Protein AF-A0A975BAM8-F1 (afdb_monomer_lite)

Sequence (291 aa):
MKKFTNLIRVLTIVSLIFIIFGCNGSDDDSNCTNTEYFDINGGFGGGGGDGGDGGDSGGSGGVGGEAGDGSDTSPLPYARCYLVTINGQTVDDCNGVTIETEADEEGIYKFENVRANKEFFIVCYDPEMENLKVSTFVSTVGQPPGFEMTDQDVMPDTTVVSNIIKETIKSGQEVDLKALKEERMSAIKNETDPDLVLLAKSAVELFFNMYKVEKINSTFSSLGNSAEEGALEDLFEDGSLDQPGLASIKERVETFVEEKETELGTTIEEAKEEVFEIPYNISGATGGGGV

Structure (mmCIF, N/CA/C/O backbone):
data_AF-A0A975BAM8-F1
#
_entry.id   AF-A0A975BAM8-F1
#
loop_
_atom_site.group_PDB
_atom_site.id
_atom_site.type_symbol
_atom_site.label_atom_id
_atom_site.label_alt_id
_atom_site.label_comp_id
_atom_site.label_asym_id
_atom_site.label_entity_id
_atom_site.label_seq_id
_atom_site.pdbx_PDB_ins_code
_atom_site.Cartn_x
_atom_site.Cartn_y
_atom_site.Cartn_z
_atom_site.occupancy
_atom_site.B_iso_or_equiv
_atom_site.auth_seq_id
_atom_site.auth_comp_id
_atom_site.auth_asym_id
_atom_site.auth_atom_id
_atom_site.pdbx_PDB_model_num
ATOM 1 N N . MET A 1 1 ? 3.576 -15.884 35.851 1.00 40.16 1 MET A N 1
ATOM 2 C CA . MET A 1 1 ? 4.918 -15.414 36.277 1.00 40.16 1 MET A CA 1
ATOM 3 C C . MET A 1 1 ? 5.975 -15.801 35.239 1.00 40.16 1 MET A C 1
ATOM 5 O O . MET A 1 1 ? 6.799 -16.666 35.500 1.00 40.16 1 MET A O 1
ATOM 9 N N . LYS A 1 2 ? 5.918 -15.188 34.051 1.00 44.28 2 LYS A N 1
ATOM 10 C CA . LYS A 1 2 ? 6.948 -15.244 32.998 1.00 44.28 2 LYS A CA 1
ATOM 11 C C . LYS A 1 2 ? 6.787 -14.004 32.104 1.00 44.28 2 LYS A C 1
ATOM 13 O O . LYS A 1 2 ? 6.344 -14.118 30.977 1.00 44.28 2 LYS A O 1
ATOM 18 N N . LYS A 1 3 ? 7.029 -12.817 32.652 1.00 45.34 3 LYS A N 1
ATOM 19 C CA . LYS A 1 3 ? 7.232 -11.551 31.923 1.00 45.34 3 LYS A CA 1
ATOM 20 C C . LYS A 1 3 ? 8.151 -10.714 32.828 1.00 45.34 3 LYS A C 1
ATOM 22 O O . LYS A 1 3 ? 7.956 -10.795 34.037 1.00 45.34 3 LYS A O 1
ATOM 27 N N . PHE A 1 4 ? 9.143 -10.019 32.260 1.00 44.56 4 PHE A N 1
ATOM 28 C CA . PHE A 1 4 ? 10.263 -9.258 32.877 1.00 44.56 4 PHE A CA 1
ATOM 29 C C . PHE A 1 4 ? 11.675 -9.846 32.697 1.00 44.56 4 PHE A C 1
ATOM 31 O O . PHE A 1 4 ? 12.393 -10.069 33.672 1.00 44.56 4 PHE A O 1
ATOM 38 N N . THR A 1 5 ? 12.139 -10.061 31.459 1.00 42.34 5 THR A N 1
ATOM 39 C CA . THR A 1 5 ? 13.596 -10.238 31.224 1.00 42.34 5 THR A CA 1
ATOM 40 C C . THR A 1 5 ? 14.150 -9.588 29.946 1.00 42.34 5 THR A C 1
ATOM 42 O O . THR A 1 5 ? 15.319 -9.789 29.657 1.00 42.34 5 THR A O 1
ATOM 45 N N . ASN A 1 6 ? 13.403 -8.736 29.230 1.00 38.50 6 ASN A N 1
ATOM 46 C CA . ASN A 1 6 ? 13.933 -8.075 28.018 1.00 38.50 6 ASN A CA 1
ATOM 47 C C . ASN A 1 6 ? 14.150 -6.553 28.120 1.00 38.50 6 ASN A C 1
ATOM 49 O O . ASN A 1 6 ? 14.599 -5.939 27.164 1.00 38.50 6 ASN A O 1
ATOM 53 N N . LEU A 1 7 ? 13.974 -5.935 29.294 1.00 36.97 7 LEU A N 1
ATOM 54 C CA . LEU A 1 7 ? 14.078 -4.472 29.445 1.00 36.97 7 LEU A CA 1
ATOM 55 C C . LEU A 1 7 ? 15.505 -3.927 29.723 1.00 36.97 7 LEU A C 1
ATOM 57 O O . LEU A 1 7 ? 15.649 -2.838 30.269 1.00 36.97 7 LEU A O 1
ATOM 61 N N . ILE A 1 8 ? 16.584 -4.663 29.410 1.00 39.53 8 ILE A N 1
ATOM 62 C CA . ILE A 1 8 ? 17.979 -4.216 29.675 1.00 39.53 8 ILE A CA 1
ATOM 63 C C . ILE A 1 8 ? 18.908 -4.470 28.473 1.00 39.53 8 ILE A C 1
ATOM 65 O O . ILE A 1 8 ? 20.032 -4.945 28.629 1.00 39.53 8 ILE A O 1
ATOM 69 N N . ARG A 1 9 ? 18.466 -4.176 27.244 1.00 37.28 9 ARG A N 1
ATOM 70 C CA . ARG A 1 9 ? 19.367 -4.187 26.069 1.00 37.28 9 ARG A CA 1
ATOM 71 C C . ARG A 1 9 ? 19.292 -2.978 25.135 1.00 37.28 9 ARG A C 1
ATOM 73 O O . ARG A 1 9 ? 20.062 -2.930 24.189 1.00 37.28 9 ARG A O 1
ATOM 80 N N . VAL A 1 10 ? 18.494 -1.959 25.449 1.00 38.72 10 VAL A N 1
ATOM 81 C CA . VAL A 1 10 ? 18.377 -0.753 24.598 1.00 38.72 10 VAL A CA 1
ATOM 82 C C . VAL A 1 10 ? 19.422 0.330 24.935 1.00 38.72 10 VAL A C 1
ATOM 84 O O . VAL A 1 10 ? 19.579 1.303 24.211 1.00 38.72 10 VAL A O 1
ATOM 87 N N . LEU A 1 11 ? 20.223 0.168 25.994 1.00 34.69 11 LEU A N 1
ATOM 88 C CA . LEU A 1 11 ? 21.085 1.247 26.496 1.00 34.69 11 LEU A CA 1
ATOM 89 C C . LEU A 1 11 ? 22.592 1.046 26.265 1.00 34.69 11 LEU A C 1
ATOM 91 O O . LEU A 1 11 ? 23.381 1.294 27.173 1.00 34.69 11 LEU A O 1
ATOM 95 N N . THR A 1 12 ? 23.042 0.583 25.093 1.00 37.03 12 THR A N 1
ATOM 96 C CA . THR A 1 12 ? 24.469 0.699 24.710 1.00 37.03 12 THR A CA 1
ATOM 97 C C . THR A 1 12 ? 24.687 0.530 23.198 1.00 37.03 12 THR A C 1
ATOM 99 O O . THR A 1 12 ? 25.083 -0.546 22.797 1.00 37.03 12 THR A O 1
ATOM 102 N N . ILE A 1 13 ? 24.447 1.552 22.365 1.00 37.72 13 ILE A N 1
ATOM 103 C CA . ILE A 1 13 ? 25.143 1.848 21.079 1.00 37.72 13 ILE A CA 1
ATOM 104 C C . ILE A 1 13 ? 24.701 3.271 20.676 1.00 37.72 13 ILE A C 1
ATOM 106 O O . ILE A 1 13 ? 23.849 3.478 19.830 1.00 37.72 13 ILE A O 1
ATOM 110 N N . VAL A 1 14 ? 25.243 4.296 21.336 1.00 40.03 14 VAL A N 1
ATOM 111 C CA . VAL A 1 14 ? 25.263 5.669 20.791 1.00 40.03 14 VAL A CA 1
ATOM 112 C C . VAL A 1 14 ? 26.629 6.251 21.117 1.00 40.03 14 VAL A C 1
ATOM 114 O O . VAL A 1 14 ? 26.797 7.032 22.049 1.00 40.03 14 VAL A O 1
ATOM 117 N N . SER A 1 15 ? 27.647 5.757 20.417 1.00 41.06 15 SER A N 1
ATOM 118 C CA . SER A 1 15 ? 28.952 6.405 20.251 1.00 41.06 15 SER A CA 1
ATOM 119 C C . SER A 1 15 ? 29.819 5.524 19.361 1.00 41.06 15 SER A C 1
ATOM 121 O O . SER A 1 15 ? 30.502 4.647 19.872 1.00 41.06 15 SER A O 1
ATOM 123 N N . LEU A 1 16 ? 29.794 5.757 18.046 1.00 35.19 16 LEU A N 1
ATOM 124 C CA . LEU A 1 16 ? 31.002 5.787 17.212 1.00 35.19 16 LEU A CA 1
ATOM 125 C C . LEU A 1 16 ? 30.665 6.287 15.789 1.00 35.19 16 LEU A C 1
ATOM 127 O O . LEU A 1 16 ? 30.077 5.575 14.990 1.00 35.19 16 LEU A O 1
ATOM 131 N N . ILE A 1 17 ? 31.039 7.541 15.523 1.00 40.38 17 ILE A N 1
ATOM 132 C CA . ILE A 1 17 ? 31.793 8.019 14.347 1.00 40.38 17 ILE A CA 1
ATOM 133 C C . ILE A 1 17 ? 31.476 7.360 12.989 1.00 40.38 17 ILE A C 1
ATOM 135 O O . ILE A 1 17 ? 31.950 6.262 12.735 1.00 40.38 17 ILE A O 1
ATOM 139 N N . PHE A 1 18 ? 30.925 8.146 12.052 1.00 35.31 18 PHE A N 1
ATOM 140 C CA . PHE A 1 18 ? 31.507 8.285 10.707 1.00 35.31 18 PHE A CA 1
ATOM 141 C C . PHE A 1 18 ? 31.347 9.719 10.177 1.00 35.31 18 PHE A C 1
ATOM 143 O O . PHE A 1 18 ? 30.249 10.235 9.996 1.00 35.31 18 PHE A O 1
ATOM 150 N N . ILE A 1 19 ? 32.495 10.359 9.952 1.00 43.84 19 ILE A N 1
ATOM 151 C CA . ILE A 1 19 ? 32.678 11.524 9.086 1.00 43.84 19 ILE A CA 1
ATOM 152 C C . ILE A 1 19 ? 33.162 10.963 7.733 1.00 43.84 19 ILE A C 1
ATOM 154 O O . ILE A 1 19 ? 33.987 10.050 7.726 1.00 43.84 19 ILE A O 1
ATOM 158 N N . ILE A 1 20 ? 32.748 11.614 6.638 1.00 41.69 20 ILE A N 1
ATOM 159 C CA . ILE A 1 20 ? 33.273 11.556 5.254 1.00 41.69 20 ILE A CA 1
ATOM 160 C C . ILE A 1 20 ? 32.724 10.412 4.377 1.00 41.69 20 ILE A C 1
ATOM 162 O O . ILE A 1 20 ? 33.207 9.292 4.444 1.00 41.69 20 ILE A O 1
ATOM 166 N N . PHE A 1 21 ? 31.786 10.723 3.473 1.00 38.56 21 PHE A N 1
ATOM 167 C CA . PHE A 1 21 ? 32.065 10.960 2.044 1.00 38.56 21 PHE A CA 1
ATOM 168 C C . PHE A 1 21 ? 30.816 11.538 1.364 1.00 38.56 21 PHE A C 1
ATOM 170 O O . PHE A 1 21 ? 29.797 10.872 1.224 1.00 38.56 21 PHE A O 1
ATOM 177 N N . GLY A 1 22 ? 30.908 12.794 0.922 1.00 39.06 22 GLY A N 1
ATOM 178 C CA . GLY A 1 22 ? 30.036 13.298 -0.130 1.00 39.06 22 GLY A CA 1
ATOM 179 C C . GLY A 1 22 ? 30.454 12.640 -1.438 1.00 39.06 22 GLY A C 1
ATOM 180 O O . GLY A 1 22 ? 31.382 13.110 -2.091 1.00 39.06 22 GLY A O 1
ATOM 181 N N . CYS A 1 23 ? 29.794 11.545 -1.795 1.00 34.69 23 CYS A N 1
ATOM 182 C CA . CYS A 1 23 ? 29.758 11.065 -3.166 1.00 34.69 23 CYS A CA 1
ATOM 183 C C . CYS A 1 23 ? 28.528 11.690 -3.825 1.00 34.69 23 CYS A C 1
ATOM 185 O O . CYS A 1 23 ? 27.439 11.133 -3.769 1.00 34.69 23 CYS A O 1
ATOM 187 N N . ASN A 1 24 ? 28.712 12.847 -4.466 1.00 39.22 24 ASN A N 1
ATOM 188 C CA . ASN A 1 24 ? 27.884 13.211 -5.615 1.00 39.22 24 ASN A CA 1
ATOM 189 C C . ASN A 1 24 ? 28.273 12.255 -6.752 1.00 39.22 24 ASN A C 1
ATOM 191 O O . ASN A 1 24 ? 29.055 12.609 -7.633 1.00 39.22 24 ASN A O 1
ATOM 195 N N . GLY A 1 25 ? 27.808 11.010 -6.667 1.00 37.72 25 GLY A N 1
ATOM 196 C CA . GLY A 1 25 ? 27.744 10.128 -7.817 1.00 37.72 25 GLY A CA 1
ATOM 197 C C . GLY A 1 25 ? 26.574 10.602 -8.659 1.00 37.72 25 GLY A C 1
ATOM 198 O O . GLY A 1 25 ? 25.437 10.245 -8.381 1.00 37.72 25 GLY A O 1
ATOM 199 N N . SER A 1 26 ? 26.839 11.467 -9.639 1.00 44.25 26 SER A N 1
ATOM 200 C CA . SER A 1 26 ? 25.993 11.490 -10.828 1.00 44.25 26 SER A CA 1
ATOM 201 C C . SER A 1 26 ? 26.180 10.126 -11.469 1.00 44.25 26 SER A C 1
ATOM 203 O O . SER A 1 26 ? 27.182 9.903 -12.146 1.00 44.25 26 SER A O 1
ATOM 205 N N . ASP A 1 27 ? 25.269 9.202 -11.180 1.00 48.97 27 ASP A N 1
ATOM 206 C CA . ASP A 1 27 ? 25.092 8.038 -12.027 1.00 48.97 27 ASP A CA 1
ATOM 207 C C . ASP A 1 27 ? 24.773 8.587 -13.419 1.00 48.97 27 ASP A C 1
ATOM 209 O O . ASP A 1 27 ? 23.770 9.268 -13.636 1.00 48.97 27 ASP A O 1
ATOM 213 N N . ASP A 1 28 ? 25.725 8.412 -14.329 1.00 44.69 28 ASP A N 1
ATOM 214 C CA . ASP A 1 28 ? 25.620 8.791 -15.727 1.00 44.69 28 ASP A CA 1
ATOM 215 C C . ASP A 1 28 ? 24.479 7.984 -16.380 1.00 44.69 28 ASP A C 1
ATOM 217 O O . ASP A 1 28 ? 24.702 6.981 -17.050 1.00 44.69 28 ASP A O 1
ATOM 221 N N . ASP A 1 29 ? 23.242 8.469 -16.246 1.00 52.09 29 ASP A N 1
ATOM 222 C CA . ASP A 1 29 ? 22.066 8.095 -17.052 1.00 52.09 29 ASP A CA 1
ATOM 223 C C . ASP A 1 29 ? 22.183 8.594 -18.515 1.00 52.09 29 ASP A C 1
ATOM 225 O O . ASP A 1 29 ? 21.221 8.607 -19.283 1.00 52.09 29 ASP A O 1
ATOM 229 N N . SER A 1 30 ? 23.378 9.006 -18.952 1.00 48.69 30 SER A N 1
ATOM 230 C CA . SER A 1 30 ? 23.616 9.647 -20.248 1.00 48.69 30 SER A CA 1
ATOM 231 C C . SER A 1 30 ? 23.578 8.696 -21.451 1.00 48.69 30 SER A C 1
ATOM 233 O O . SER A 1 30 ? 23.819 9.132 -22.577 1.00 48.69 30 SER A O 1
ATOM 235 N N . ASN A 1 31 ? 23.198 7.428 -21.265 1.00 44.47 31 ASN A N 1
ATOM 236 C CA . ASN A 1 31 ? 22.929 6.515 -22.372 1.00 44.47 31 ASN A CA 1
ATOM 237 C C . ASN A 1 31 ? 21.441 6.157 -22.483 1.00 44.47 31 ASN A C 1
ATOM 239 O O . ASN A 1 31 ? 21.050 4.995 -22.473 1.00 44.47 31 ASN A O 1
ATOM 243 N N . CYS A 1 32 ? 20.618 7.187 -22.666 1.00 51.62 32 CYS A N 1
ATOM 244 C CA . CYS A 1 32 ? 19.238 7.115 -23.153 1.00 51.62 32 CYS A CA 1
ATOM 245 C C . CYS A 1 32 ? 19.142 6.673 -24.626 1.00 51.62 32 CYS A C 1
ATOM 247 O O . CYS A 1 32 ? 18.392 7.237 -25.422 1.00 51.62 32 CYS A O 1
ATOM 249 N N . THR A 1 33 ? 19.924 5.674 -25.023 1.00 47.84 33 THR A N 1
ATOM 250 C CA . THR A 1 33 ? 19.661 4.956 -26.262 1.00 47.84 33 THR A CA 1
ATOM 251 C C . THR A 1 33 ? 18.893 3.700 -25.874 1.00 47.84 33 THR A C 1
ATOM 253 O O . THR A 1 33 ? 19.323 2.961 -24.993 1.00 47.84 33 THR A O 1
ATOM 256 N N . ASN A 1 34 ? 17.737 3.468 -26.497 1.00 45.31 34 ASN A N 1
ATOM 257 C CA . ASN A 1 34 ? 16.916 2.255 -26.366 1.00 45.31 34 ASN A CA 1
ATOM 258 C C . ASN A 1 34 ? 17.643 0.998 -26.910 1.00 45.31 34 ASN A C 1
ATOM 260 O O . ASN A 1 34 ? 17.057 0.182 -27.613 1.00 45.31 34 ASN A O 1
ATOM 264 N N . THR A 1 35 ? 18.940 0.850 -26.633 1.00 43.38 35 THR A N 1
ATOM 265 C CA . THR A 1 35 ? 19.850 -0.102 -27.275 1.00 43.38 35 THR A CA 1
ATOM 266 C C . THR A 1 35 ? 20.496 -1.049 -26.269 1.00 43.38 35 THR A C 1
ATOM 268 O O . THR A 1 35 ? 21.642 -1.447 -26.434 1.00 43.38 35 THR A O 1
ATOM 271 N N . GLU A 1 36 ? 19.748 -1.480 -25.258 1.00 42.91 36 GLU A N 1
ATOM 272 C CA . GLU A 1 36 ? 19.954 -2.820 -24.692 1.00 42.91 36 GLU A CA 1
ATOM 273 C C . GLU A 1 36 ? 18.928 -3.797 -25.287 1.00 42.91 36 GLU A C 1
ATOM 275 O O . GLU A 1 36 ? 18.327 -4.624 -24.608 1.00 42.91 36 GLU A O 1
ATOM 280 N N . TYR A 1 37 ? 18.729 -3.704 -26.607 1.00 40.31 37 TYR A N 1
ATOM 281 C CA . TYR A 1 37 ? 18.272 -4.835 -27.404 1.00 40.31 37 TYR A CA 1
ATOM 282 C C . TYR A 1 37 ? 19.450 -5.811 -27.456 1.00 40.31 37 TYR A C 1
ATOM 284 O O . TYR A 1 37 ? 20.404 -5.622 -28.212 1.00 40.31 37 TYR A O 1
ATOM 292 N N . PHE A 1 38 ? 19.436 -6.803 -26.567 1.00 39.16 38 PHE A N 1
ATOM 293 C CA . PHE A 1 38 ? 20.351 -7.935 -26.625 1.00 39.16 38 PHE A CA 1
ATOM 294 C C . PHE A 1 38 ? 20.120 -8.672 -27.950 1.00 39.16 38 PHE A C 1
ATOM 296 O O . PHE A 1 38 ? 19.276 -9.560 -28.042 1.00 39.16 38 PHE A O 1
ATOM 303 N N . ASP A 1 39 ? 20.887 -8.321 -28.980 1.00 33.84 39 ASP A N 1
ATOM 304 C CA . ASP A 1 39 ? 21.008 -9.135 -30.184 1.00 33.84 39 ASP A CA 1
ATOM 305 C C . ASP A 1 39 ? 21.825 -10.386 -29.819 1.00 33.84 39 ASP A C 1
ATOM 307 O O . ASP A 1 39 ? 23.044 -10.459 -29.991 1.00 33.84 39 ASP A O 1
ATOM 311 N N . ILE A 1 40 ? 21.157 -11.384 -29.232 1.00 42.06 40 ILE A N 1
ATOM 312 C CA . ILE A 1 40 ? 21.691 -12.744 -29.106 1.00 42.06 40 ILE A CA 1
ATOM 313 C C . ILE A 1 40 ? 21.494 -13.442 -30.456 1.00 42.06 40 ILE A C 1
ATOM 315 O O . ILE A 1 40 ? 20.819 -14.461 -30.556 1.00 42.06 40 ILE A O 1
ATOM 319 N N . ASN A 1 41 ? 22.101 -12.912 -31.515 1.00 38.16 41 ASN A N 1
ATOM 320 C CA . ASN A 1 41 ? 22.395 -13.699 -32.701 1.00 38.16 41 ASN A CA 1
ATOM 321 C C . ASN A 1 41 ? 23.904 -13.808 -32.848 1.00 38.16 41 ASN A C 1
ATOM 323 O O . ASN A 1 41 ? 24.612 -12.902 -33.285 1.00 38.16 41 ASN A O 1
ATOM 327 N N . GLY A 1 42 ? 24.393 -14.977 -32.432 1.00 37.34 42 GLY A N 1
ATOM 328 C CA . GLY A 1 42 ? 25.775 -15.383 -32.575 1.00 37.34 42 GLY A CA 1
ATOM 329 C C . GLY A 1 42 ? 26.258 -15.193 -34.008 1.00 37.34 42 GLY A C 1
ATOM 330 O O . GLY A 1 42 ? 25.700 -15.738 -34.961 1.00 37.34 42 GLY A O 1
ATOM 331 N N . GLY A 1 43 ? 27.351 -14.448 -34.137 1.00 38.28 43 GLY A N 1
ATOM 332 C CA . GLY A 1 43 ? 28.101 -14.340 -35.373 1.00 38.28 43 GLY A CA 1
ATOM 333 C C . GLY A 1 43 ? 28.677 -15.693 -35.783 1.00 38.28 43 GLY A C 1
ATOM 334 O O . GLY A 1 43 ? 29.773 -16.062 -35.369 1.00 38.28 43 GLY A O 1
ATOM 335 N N . PHE A 1 44 ? 27.970 -16.387 -36.672 1.00 40.44 44 PHE A N 1
ATOM 336 C CA . PHE A 1 44 ? 28.551 -17.344 -37.604 1.00 40.44 44 PHE A CA 1
ATOM 337 C C . PHE A 1 44 ? 28.082 -17.013 -39.024 1.00 40.44 44 PHE A C 1
ATOM 339 O O . PHE A 1 44 ? 26.957 -17.299 -39.400 1.00 40.44 44 PHE A O 1
ATOM 346 N N . GLY A 1 45 ? 28.999 -16.441 -39.808 1.00 43.41 45 GLY A N 1
ATOM 347 C CA . GLY A 1 45 ? 29.156 -16.724 -41.236 1.00 43.41 45 GLY A CA 1
ATOM 348 C C . GLY A 1 45 ? 28.045 -16.311 -42.208 1.00 43.41 45 GLY A C 1
ATOM 349 O O . GLY A 1 45 ? 27.112 -17.059 -42.435 1.00 43.41 45 GLY A O 1
ATOM 350 N N . GLY A 1 46 ? 28.305 -15.220 -42.935 1.00 44.03 46 GLY A N 1
ATOM 351 C CA . GLY A 1 46 ? 28.284 -15.185 -44.405 1.00 44.03 46 GLY A CA 1
ATOM 352 C C . GLY A 1 46 ? 26.961 -15.416 -45.147 1.00 44.03 46 GLY A C 1
ATOM 353 O O . GLY A 1 46 ? 26.436 -16.520 -45.190 1.00 44.03 46 GLY A O 1
ATOM 354 N N . GLY A 1 47 ? 26.555 -14.417 -45.932 1.00 42.81 47 GLY A N 1
ATOM 355 C CA . GLY A 1 47 ? 25.640 -14.616 -47.057 1.00 42.81 47 GLY A CA 1
ATOM 356 C C . GLY A 1 47 ? 24.750 -13.410 -47.294 1.00 42.81 47 GLY A C 1
ATOM 357 O O . GLY A 1 47 ? 23.874 -13.126 -46.491 1.00 42.81 47 GLY A O 1
ATOM 358 N N . GLY A 1 48 ? 24.988 -12.697 -48.396 1.00 49.81 48 GLY A N 1
ATOM 359 C CA . GLY A 1 48 ? 24.130 -11.602 -48.832 1.00 49.81 48 GLY A CA 1
ATOM 360 C C . GLY A 1 48 ? 22.726 -12.086 -49.194 1.00 49.81 48 GLY A C 1
ATOM 361 O O . GLY A 1 48 ? 22.558 -13.137 -49.815 1.00 49.81 48 GLY A O 1
ATOM 362 N N . GLY A 1 49 ? 21.742 -11.274 -48.830 1.00 44.97 49 GLY A N 1
ATOM 363 C CA . GLY A 1 49 ? 20.348 -11.425 -49.212 1.00 44.97 49 GLY A CA 1
ATOM 364 C C . GLY A 1 49 ? 19.611 -10.130 -48.902 1.00 44.97 49 GLY A C 1
ATOM 365 O O . GLY A 1 49 ? 19.306 -9.858 -47.748 1.00 44.97 49 GLY A O 1
ATOM 366 N N . ASP A 1 50 ? 19.367 -9.332 -49.938 1.00 58.62 50 ASP A N 1
ATOM 367 C CA . ASP A 1 50 ? 18.397 -8.243 -49.910 1.00 58.62 50 ASP A CA 1
ATOM 368 C C . ASP A 1 50 ? 16.994 -8.832 -49.697 1.00 58.62 50 ASP A C 1
ATOM 370 O O . ASP A 1 50 ? 16.579 -9.722 -50.446 1.00 58.62 50 ASP A O 1
ATOM 374 N N . GLY A 1 51 ? 16.243 -8.313 -48.723 1.00 50.38 51 GLY A N 1
ATOM 375 C CA . GLY A 1 51 ? 14.799 -8.532 -48.655 1.00 50.38 51 GLY A CA 1
ATOM 376 C C . GLY A 1 51 ? 14.221 -8.604 -47.248 1.00 50.38 51 GLY A C 1
ATOM 377 O O . GLY A 1 51 ? 14.336 -9.627 -46.582 1.00 50.38 51 GLY A O 1
ATOM 378 N N . GLY A 1 52 ? 13.488 -7.555 -46.872 1.00 46.25 52 GLY A N 1
ATOM 379 C CA . GLY A 1 52 ? 12.471 -7.612 -45.826 1.00 46.25 52 GLY A CA 1
ATOM 380 C C . GLY A 1 52 ? 12.551 -6.453 -44.846 1.00 46.25 52 GLY A C 1
ATOM 381 O O . GLY A 1 52 ? 13.303 -6.524 -43.882 1.00 46.25 52 GLY A O 1
ATOM 382 N N . ASP A 1 53 ? 11.721 -5.430 -45.066 1.00 48.94 53 ASP A N 1
ATOM 383 C CA . ASP A 1 53 ? 11.297 -4.477 -44.037 1.00 48.94 53 ASP A CA 1
ATOM 384 C C . ASP A 1 53 ? 10.520 -5.237 -42.947 1.00 48.94 53 ASP A C 1
ATOM 386 O O . ASP A 1 53 ? 9.289 -5.270 -42.919 1.00 48.94 53 ASP A O 1
ATOM 390 N N . GLY A 1 54 ? 11.251 -5.928 -42.076 1.00 44.75 54 GLY A N 1
ATOM 391 C CA . GLY A 1 54 ? 10.752 -6.420 -40.803 1.00 44.75 54 GLY A CA 1
ATOM 392 C C . GLY A 1 54 ? 10.835 -5.274 -39.813 1.00 44.75 54 GLY A C 1
ATOM 393 O O . GLY A 1 54 ? 11.866 -5.090 -39.174 1.00 44.75 54 GLY A O 1
ATOM 394 N N . GLY A 1 55 ? 9.777 -4.466 -39.740 1.00 43.47 55 GLY A N 1
ATOM 395 C CA . GLY A 1 55 ? 9.596 -3.495 -38.667 1.00 43.47 55 GLY A CA 1
ATOM 396 C C . GLY A 1 55 ? 9.433 -4.242 -37.352 1.00 43.47 55 GLY A C 1
ATOM 397 O O . GLY A 1 55 ? 8.308 -4.518 -36.939 1.00 43.47 55 GLY A O 1
ATOM 398 N N . ASP A 1 56 ? 10.562 -4.605 -36.745 1.00 46.69 56 ASP A N 1
ATOM 399 C CA . ASP A 1 56 ? 10.642 -5.154 -35.401 1.00 46.69 56 ASP A CA 1
ATOM 400 C C . ASP A 1 56 ? 10.173 -4.034 -34.472 1.00 46.69 56 ASP A C 1
ATOM 402 O O . ASP A 1 56 ? 10.903 -3.110 -34.109 1.00 46.69 56 ASP A O 1
ATOM 406 N N . SER A 1 57 ? 8.870 -4.037 -34.214 1.00 49.47 57 SER A N 1
ATOM 407 C CA . SER A 1 57 ? 8.231 -3.167 -33.243 1.00 49.47 57 SER A CA 1
ATOM 408 C C . SER A 1 57 ? 8.637 -3.744 -31.900 1.00 49.47 57 SER A C 1
ATOM 410 O O . SER A 1 57 ? 7.902 -4.532 -31.315 1.00 49.47 57 SER A O 1
ATOM 412 N N . GLY A 1 58 ? 9.872 -3.434 -31.489 1.00 53.00 58 GLY A N 1
ATOM 413 C CA . GLY A 1 58 ? 10.404 -3.793 -30.185 1.00 53.00 58 GLY A CA 1
ATOM 414 C C . GLY A 1 58 ? 9.351 -3.419 -29.158 1.00 53.00 58 GLY A C 1
ATOM 415 O O . GLY A 1 58 ? 9.043 -2.237 -29.005 1.00 53.00 58 GLY A O 1
ATOM 416 N N . GLY A 1 59 ? 8.717 -4.440 -28.578 1.00 57.12 59 GLY A N 1
ATOM 417 C CA . GLY A 1 59 ? 7.569 -4.258 -27.708 1.00 57.12 59 GLY A CA 1
ATOM 418 C C . GLY A 1 59 ? 7.961 -3.297 -26.602 1.00 57.12 59 GLY A C 1
ATOM 419 O O . GLY A 1 59 ? 8.924 -3.544 -25.878 1.00 57.12 59 GLY A O 1
ATOM 420 N N . SER A 1 60 ?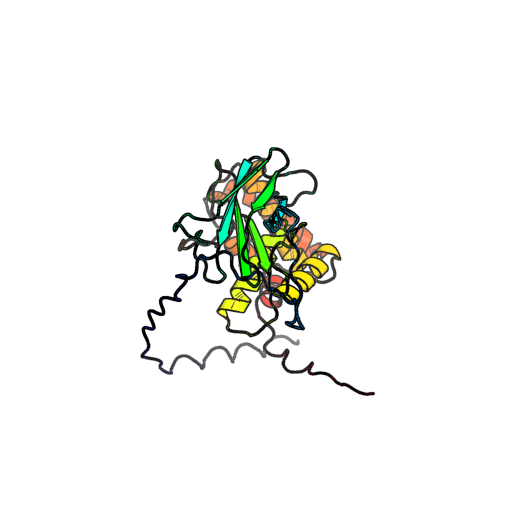 7.262 -2.173 -26.509 1.00 70.56 60 SER A N 1
ATOM 421 C CA . SER A 1 60 ? 7.364 -1.284 -25.365 1.00 70.56 60 SER A CA 1
ATOM 422 C C . SER A 1 60 ? 6.780 -2.036 -24.177 1.00 70.56 60 SER A C 1
ATOM 424 O O . SER A 1 60 ? 5.561 -2.119 -24.035 1.00 70.56 60 SER A O 1
ATOM 426 N N . GLY A 1 61 ? 7.646 -2.641 -23.367 1.00 85.06 61 GLY A N 1
ATOM 427 C CA . GLY A 1 61 ? 7.238 -3.311 -22.135 1.00 85.06 61 GLY A CA 1
ATOM 428 C C . GLY A 1 61 ? 6.523 -2.330 -21.215 1.00 85.06 61 GLY A C 1
ATOM 429 O O . GLY A 1 61 ? 6.614 -1.113 -21.393 1.00 85.06 61 GLY A O 1
ATOM 430 N N . GLY A 1 62 ? 5.805 -2.839 -20.228 1.00 93.19 62 GLY A N 1
ATOM 431 C CA . GLY A 1 62 ? 4.978 -1.991 -19.385 1.00 93.19 62 GLY A CA 1
ATOM 432 C C . GLY A 1 62 ? 4.670 -2.612 -18.042 1.00 93.19 62 GLY A C 1
ATOM 433 O O . GLY A 1 62 ? 4.912 -3.794 -17.816 1.00 93.19 62 GLY A O 1
ATOM 434 N N . VAL A 1 63 ? 4.136 -1.790 -17.151 1.00 96.31 63 VAL A N 1
ATOM 435 C CA . VAL A 1 63 ? 3.670 -2.216 -15.833 1.00 96.31 63 VAL A CA 1
ATOM 436 C C . VAL A 1 63 ? 2.278 -1.648 -15.619 1.00 96.31 63 VAL A C 1
ATOM 438 O O . VAL A 1 63 ? 2.082 -0.447 -15.794 1.00 96.31 63 VAL A O 1
ATOM 441 N N . GLY A 1 64 ? 1.321 -2.493 -15.255 1.00 97.44 64 GLY A N 1
ATOM 442 C CA . GLY A 1 64 ? -0.050 -2.076 -14.983 1.00 97.44 64 GLY A CA 1
ATOM 443 C C . GLY A 1 64 ? -0.736 -2.929 -13.923 1.00 97.44 64 GLY A C 1
ATOM 444 O O . GLY A 1 64 ? -0.273 -4.018 -13.571 1.00 97.44 64 GLY A O 1
ATOM 445 N N . GLY A 1 65 ? -1.850 -2.408 -13.430 1.00 97.06 65 GLY A N 1
ATOM 446 C CA . GLY A 1 65 ? -2.692 -3.009 -12.402 1.00 97.06 65 GLY A CA 1
ATOM 447 C C . GLY A 1 65 ? -3.916 -2.137 -12.139 1.00 97.06 65 GLY A C 1
ATOM 448 O O . GLY A 1 65 ? -4.189 -1.199 -12.894 1.00 97.06 65 GLY A O 1
ATOM 449 N N . GLU A 1 66 ? -4.628 -2.435 -11.061 1.00 97.50 66 GLU A N 1
ATOM 450 C CA . GLU A 1 66 ? -5.751 -1.634 -10.577 1.00 97.50 66 GLU A CA 1
ATOM 451 C C . GLU A 1 66 ? -5.311 -0.709 -9.433 1.00 97.50 66 GLU A C 1
ATOM 453 O O . GLU A 1 66 ? -4.574 -1.115 -8.536 1.00 97.50 66 GLU A O 1
ATOM 458 N N . ALA A 1 67 ? -5.756 0.545 -9.447 1.00 97.38 67 ALA A N 1
ATOM 459 C CA . ALA A 1 67 ? -5.694 1.441 -8.299 1.00 97.38 67 ALA A CA 1
ATOM 460 C C . ALA A 1 67 ? -7.045 1.404 -7.576 1.00 97.38 67 ALA A C 1
ATOM 462 O O . ALA A 1 67 ? -8.075 1.704 -8.180 1.00 97.38 67 ALA A O 1
ATOM 463 N N . GLY A 1 68 ? -7.051 1.064 -6.286 1.00 95.69 68 GLY A N 1
ATOM 464 C CA . GLY A 1 68 ? -8.285 0.804 -5.541 1.00 95.69 68 GLY A CA 1
ATOM 465 C C . GLY A 1 68 ? -8.229 1.247 -4.084 1.00 95.69 68 GLY A C 1
ATOM 466 O O . GLY A 1 68 ? -7.161 1.512 -3.532 1.00 95.69 68 GLY A O 1
ATOM 467 N N . ASP A 1 69 ? -9.399 1.312 -3.449 1.00 89.69 69 ASP A N 1
ATOM 468 C CA . ASP A 1 69 ? -9.524 1.625 -2.018 1.00 89.69 69 ASP A CA 1
ATOM 469 C C . ASP A 1 69 ? -9.392 0.400 -1.095 1.00 89.69 69 ASP A C 1
ATOM 471 O O . ASP A 1 69 ? -9.571 0.518 0.116 1.00 89.69 69 ASP A O 1
ATOM 475 N N . GLY A 1 70 ? -9.060 -0.765 -1.663 1.00 83.19 70 GLY A N 1
ATOM 476 C CA . GLY A 1 70 ? -8.894 -2.031 -0.947 1.00 83.19 70 GLY A CA 1
ATOM 477 C C . GLY A 1 70 ? -10.157 -2.885 -0.852 1.00 83.19 70 GLY A C 1
ATOM 478 O O . GLY A 1 70 ? -10.094 -3.983 -0.305 1.00 83.19 70 GLY A O 1
ATOM 479 N N . SER A 1 71 ? -11.294 -2.429 -1.386 1.00 84.19 71 SER A N 1
ATOM 480 C CA . SER A 1 71 ? -12.464 -3.290 -1.585 1.00 84.19 71 SER A CA 1
ATOM 481 C C . SER A 1 71 ? -12.549 -3.814 -3.023 1.00 84.19 71 SER A C 1
ATOM 483 O O . SER A 1 71 ? -12.282 -3.081 -3.972 1.00 84.19 71 SER A O 1
ATOM 485 N N . ASP A 1 72 ? -12.987 -5.069 -3.184 1.00 76.31 72 ASP A N 1
ATOM 486 C CA . ASP A 1 72 ? -13.033 -5.813 -4.463 1.00 76.31 72 ASP A CA 1
ATOM 487 C C . ASP A 1 72 ? -13.793 -5.119 -5.615 1.00 76.31 72 ASP A C 1
ATOM 489 O O . ASP A 1 72 ? -13.761 -5.584 -6.752 1.00 76.31 72 ASP A O 1
ATOM 493 N N . THR A 1 73 ? -14.570 -4.069 -5.335 1.00 77.19 73 THR A N 1
ATOM 494 C CA . THR A 1 73 ? -15.451 -3.417 -6.318 1.00 77.19 73 THR A CA 1
ATOM 495 C C . THR A 1 73 ? -15.382 -1.895 -6.275 1.00 77.19 73 THR A C 1
ATOM 497 O O . THR A 1 73 ? -16.355 -1.228 -6.639 1.00 77.19 73 THR A O 1
ATOM 500 N N . SER A 1 74 ? -14.300 -1.325 -5.753 1.00 88.62 74 SER A N 1
ATOM 501 C CA . SER A 1 74 ? -14.208 0.120 -5.558 1.00 88.62 74 SER A CA 1
ATOM 502 C C . SER A 1 74 ? -12.867 0.664 -6.046 1.00 88.62 74 SER A C 1
ATOM 504 O O . SER A 1 74 ? -11.959 0.951 -5.254 1.00 88.62 74 SER A O 1
ATOM 506 N N . PRO A 1 75 ? -12.760 0.842 -7.371 1.00 94.12 75 PRO A N 1
ATOM 507 C CA . PRO A 1 75 ? -11.584 1.449 -7.955 1.00 94.12 75 PRO A CA 1
ATOM 508 C C . PRO A 1 75 ? -11.436 2.913 -7.527 1.00 94.12 75 PRO A C 1
ATOM 510 O O . PRO A 1 75 ? -12.387 3.570 -7.071 1.00 94.12 75 PRO A O 1
ATOM 513 N N . LEU A 1 76 ? -10.225 3.427 -7.723 1.00 95.44 76 LEU A N 1
ATOM 514 C CA . LEU A 1 76 ? -9.878 4.843 -7.713 1.00 95.44 76 LEU A CA 1
ATOM 515 C C . LEU A 1 76 ? -9.913 5.356 -9.163 1.00 95.44 76 LEU A C 1
ATOM 517 O O . LEU A 1 76 ? -8.885 5.335 -9.847 1.00 95.44 76 LEU A O 1
ATOM 521 N N . PRO A 1 77 ? -11.084 5.785 -9.673 1.00 96.44 77 PRO A N 1
ATOM 522 C CA . PRO A 1 77 ? -11.197 6.241 -11.051 1.00 96.44 77 PRO A CA 1
ATOM 523 C C . PRO A 1 77 ? -10.343 7.488 -11.271 1.00 96.44 77 PRO A C 1
ATOM 525 O O . PRO A 1 77 ? -10.305 8.377 -10.418 1.00 96.44 77 PRO A O 1
ATOM 528 N N . TYR A 1 78 ? -9.689 7.575 -12.430 1.00 97.56 78 TYR A N 1
ATOM 529 C CA . TYR A 1 78 ? -8.859 8.729 -12.804 1.00 97.56 78 TYR A CA 1
ATOM 530 C C . TYR A 1 78 ? -7.713 9.027 -11.824 1.00 97.56 78 TYR A C 1
ATOM 532 O O . TYR A 1 78 ? -7.218 10.157 -11.754 1.00 97.56 78 TYR A O 1
ATOM 540 N N . ALA A 1 79 ? -7.277 8.020 -11.057 1.00 97.94 79 ALA A N 1
ATOM 541 C CA . ALA A 1 79 ? -6.147 8.154 -10.154 1.00 97.94 79 ALA A CA 1
ATOM 542 C C . ALA A 1 79 ? -4.878 8.544 -10.921 1.00 97.94 79 ALA A C 1
ATOM 544 O O . ALA A 1 79 ? -4.541 7.965 -11.955 1.00 97.94 79 ALA A O 1
ATOM 545 N N . ARG A 1 80 ? -4.140 9.514 -10.385 1.00 98.06 80 ARG A N 1
ATOM 546 C CA . ARG A 1 80 ? -2.821 9.899 -10.885 1.00 98.06 80 ARG A CA 1
ATOM 547 C C . ARG A 1 80 ? -1.791 8.970 -10.279 1.00 98.06 80 ARG A C 1
ATOM 549 O O . ARG A 1 80 ? -1.640 8.932 -9.060 1.00 98.06 80 ARG A O 1
ATOM 556 N N . CYS A 1 81 ? -1.090 8.238 -11.135 1.00 97.94 81 CYS A N 1
ATOM 557 C CA . CYS A 1 81 ? -0.087 7.266 -10.738 1.00 97.94 81 CYS A CA 1
ATOM 558 C C . CYS A 1 81 ? 1.293 7.702 -11.228 1.00 97.94 81 CYS A C 1
ATOM 560 O O . CYS A 1 81 ? 1.445 8.095 -12.381 1.00 97.94 81 CYS A O 1
ATOM 562 N N . TYR A 1 82 ? 2.315 7.591 -10.383 1.00 96.94 82 TYR A N 1
ATOM 563 C CA . TYR A 1 82 ? 3.695 7.915 -10.746 1.00 96.94 82 TYR A CA 1
ATOM 564 C C . TYR A 1 82 ? 4.695 6.942 -10.123 1.00 96.94 82 TYR A C 1
ATOM 566 O O . TYR A 1 82 ? 4.423 6.290 -9.110 1.00 96.94 82 TYR A O 1
ATOM 574 N N . LEU A 1 83 ? 5.865 6.838 -10.752 1.00 95.44 83 LEU A N 1
ATOM 575 C CA . LEU A 1 83 ? 6.944 5.966 -10.298 1.00 95.44 83 LEU A CA 1
ATOM 576 C C . LEU A 1 83 ? 7.868 6.689 -9.316 1.00 95.44 83 LEU A C 1
ATOM 578 O O . LEU A 1 83 ? 8.271 7.835 -9.531 1.00 95.44 83 LEU A O 1
ATOM 582 N N . VAL A 1 84 ? 8.263 5.984 -8.260 1.00 94.44 84 VAL A N 1
ATOM 583 C CA . VAL A 1 84 ? 9.183 6.471 -7.231 1.00 94.44 84 VAL A CA 1
ATOM 584 C C . VAL A 1 84 ? 10.287 5.443 -7.018 1.00 94.44 84 VAL A C 1
ATOM 586 O O . VAL A 1 84 ? 10.014 4.272 -6.790 1.00 94.44 84 VAL A O 1
ATOM 589 N N . THR A 1 85 ? 11.548 5.851 -7.066 1.00 92.88 85 THR A N 1
ATOM 590 C CA . THR A 1 85 ? 12.691 4.981 -6.768 1.00 92.88 85 THR A CA 1
ATOM 591 C C . THR A 1 85 ? 12.621 4.429 -5.343 1.00 92.88 85 THR A C 1
ATOM 593 O O . THR A 1 85 ? 11.921 4.958 -4.474 1.00 92.88 85 THR A O 1
ATOM 596 N N . ILE A 1 86 ? 13.430 3.407 -5.056 1.00 92.06 86 ILE A N 1
ATOM 597 C CA . ILE A 1 86 ? 13.580 2.871 -3.695 1.00 92.06 86 ILE A CA 1
ATOM 598 C C . ILE A 1 86 ? 13.985 3.931 -2.651 1.00 92.06 86 ILE A C 1
ATOM 600 O O . ILE A 1 86 ? 13.686 3.778 -1.471 1.00 92.06 86 ILE A O 1
ATOM 604 N N . ASN A 1 87 ? 14.590 5.039 -3.093 1.00 88.50 87 ASN A N 1
ATOM 605 C CA . ASN A 1 87 ? 15.025 6.154 -2.250 1.00 88.50 87 ASN A CA 1
ATOM 606 C C . ASN A 1 87 ? 13.967 7.263 -2.101 1.00 88.50 87 ASN A C 1
ATOM 608 O O . ASN A 1 87 ? 14.258 8.309 -1.526 1.00 88.50 87 ASN A O 1
ATOM 612 N N . GLY A 1 88 ? 12.757 7.085 -2.639 1.00 86.88 88 GLY A N 1
ATOM 613 C CA . GLY A 1 88 ? 11.686 8.078 -2.524 1.00 86.88 88 GLY A CA 1
ATOM 614 C C . GLY A 1 88 ? 11.734 9.214 -3.554 1.00 86.88 88 GLY A C 1
ATOM 615 O O . GLY A 1 88 ? 10.961 10.162 -3.441 1.00 86.88 88 GLY A O 1
ATOM 616 N N . GLN A 1 89 ? 12.614 9.143 -4.556 1.00 90.38 89 GLN A N 1
ATOM 617 C CA . GLN A 1 89 ? 12.695 10.143 -5.631 1.00 90.38 89 GLN A CA 1
ATOM 618 C C . GLN A 1 89 ? 11.785 9.760 -6.796 1.00 90.38 89 GLN A C 1
ATOM 620 O O . GLN A 1 89 ? 11.695 8.579 -7.114 1.00 90.38 89 GLN A O 1
ATOM 625 N N . THR A 1 90 ? 11.145 10.722 -7.458 1.00 90.00 90 THR A N 1
ATOM 626 C CA . THR A 1 90 ? 10.393 10.448 -8.692 1.00 90.00 90 THR A CA 1
ATOM 627 C C . THR A 1 90 ? 11.316 9.875 -9.765 1.00 90.00 90 THR A C 1
ATOM 629 O O . THR A 1 90 ? 12.486 10.251 -9.854 1.00 90.00 90 THR A O 1
ATOM 632 N N . VAL A 1 91 ? 10.808 8.928 -10.552 1.00 86.88 91 VAL A N 1
ATOM 633 C CA . VAL A 1 91 ? 11.533 8.412 -11.718 1.00 86.88 91 VAL A CA 1
ATOM 634 C C . VAL A 1 91 ? 11.203 9.301 -12.905 1.00 86.88 91 VAL A C 1
ATOM 636 O O . VAL A 1 91 ? 10.039 9.404 -13.289 1.00 86.88 91 VAL A O 1
ATOM 639 N N . ASP A 1 92 ? 12.227 9.905 -13.493 1.00 87.50 92 ASP A N 1
ATOM 640 C CA . ASP A 1 92 ? 12.082 10.721 -14.690 1.00 87.50 92 ASP A CA 1
ATOM 641 C C . ASP A 1 92 ? 12.443 9.922 -15.954 1.00 87.50 92 ASP A C 1
ATOM 643 O O . ASP A 1 92 ? 13.267 9.001 -15.939 1.00 87.50 92 ASP A O 1
ATOM 647 N N . ASP A 1 93 ? 11.801 10.270 -17.064 1.00 84.19 93 ASP A N 1
ATOM 648 C CA . ASP A 1 93 ? 12.129 9.790 -18.395 1.00 84.19 93 ASP A CA 1
ATOM 649 C C . ASP A 1 93 ? 13.458 10.396 -18.889 1.00 84.19 93 ASP A C 1
ATOM 651 O O . ASP A 1 93 ? 14.124 11.197 -18.229 1.00 84.19 93 ASP A O 1
ATOM 655 N N . CYS A 1 94 ? 13.854 10.039 -20.108 1.00 77.81 94 CYS A N 1
ATOM 656 C CA . CYS A 1 94 ? 15.079 10.552 -20.723 1.00 77.81 94 CYS A CA 1
ATOM 657 C C . CYS A 1 94 ? 15.092 12.068 -20.991 1.00 77.81 94 CYS A C 1
ATOM 659 O O . CYS A 1 94 ? 16.139 12.613 -21.342 1.00 77.81 94 CYS A O 1
ATOM 661 N N . ASN A 1 95 ? 13.958 12.748 -20.839 1.00 81.56 95 ASN A N 1
ATOM 662 C CA . ASN A 1 95 ? 13.824 14.193 -20.967 1.00 81.56 95 ASN A CA 1
ATOM 663 C C . ASN A 1 95 ? 13.766 14.893 -19.599 1.00 81.56 95 ASN A C 1
ATOM 665 O O . ASN A 1 95 ? 13.590 16.113 -19.560 1.00 81.56 95 ASN A O 1
ATOM 669 N N . GLY A 1 96 ? 13.915 14.155 -18.493 1.00 82.69 96 GLY A N 1
ATOM 670 C CA . GLY A 1 96 ? 13.747 14.693 -17.144 1.00 82.69 96 GLY A CA 1
ATOM 671 C C . GLY A 1 96 ? 12.282 14.957 -16.784 1.00 82.69 96 GLY A C 1
ATOM 672 O O . GLY A 1 96 ? 12.009 15.822 -15.956 1.00 82.69 96 GLY A O 1
ATOM 673 N N . VAL A 1 97 ? 11.337 14.282 -17.446 1.00 85.69 97 VAL A N 1
ATOM 674 C CA . VAL A 1 97 ? 9.900 14.365 -17.160 1.00 85.69 97 VAL A CA 1
ATOM 675 C C . VAL A 1 97 ? 9.503 13.173 -16.307 1.00 85.69 97 VAL A C 1
ATOM 677 O O . VAL A 1 97 ? 9.741 12.035 -16.696 1.00 85.69 97 VAL A O 1
ATOM 680 N N . THR A 1 98 ? 8.865 13.416 -15.166 1.00 89.44 98 THR A N 1
ATOM 681 C CA . THR A 1 98 ? 8.384 12.342 -14.293 1.00 89.44 98 THR A CA 1
ATOM 682 C C . THR A 1 98 ? 7.484 11.368 -15.047 1.00 89.44 98 THR A C 1
ATOM 684 O O . THR A 1 98 ? 6.565 11.766 -15.763 1.00 89.44 98 THR A O 1
ATOM 687 N N . ILE A 1 99 ? 7.766 10.077 -14.882 1.00 91.62 99 ILE A N 1
ATOM 688 C CA . ILE A 1 99 ? 6.972 8.999 -15.457 1.00 91.62 99 ILE A CA 1
ATOM 689 C C . ILE A 1 99 ? 5.675 8.895 -14.653 1.00 91.62 99 ILE A C 1
ATOM 691 O O . ILE A 1 99 ? 5.654 8.381 -13.530 1.00 91.62 99 ILE A O 1
ATOM 695 N N . GLU A 1 100 ? 4.598 9.387 -15.253 1.00 95.75 100 GLU A N 1
ATOM 696 C CA . GLU A 1 100 ? 3.245 9.373 -14.709 1.00 95.75 100 GLU A CA 1
ATOM 697 C C . GLU A 1 100 ? 2.247 8.778 -15.711 1.00 95.75 100 GLU A C 1
ATOM 699 O O . GLU A 1 100 ? 2.477 8.755 -16.920 1.00 95.75 100 GLU A O 1
ATOM 704 N N . THR A 1 101 ? 1.129 8.285 -15.193 1.00 97.31 101 THR A N 1
ATOM 705 C CA . THR A 1 101 ? -0.025 7.822 -15.962 1.00 97.31 101 THR A CA 1
ATOM 706 C C . THR A 1 101 ? -1.309 8.177 -15.210 1.00 97.31 101 THR A C 1
ATOM 708 O O . THR A 1 101 ? -1.276 8.562 -14.036 1.00 97.31 101 THR A O 1
ATOM 711 N N . GLU A 1 102 ? -2.446 8.081 -15.886 1.00 98.19 102 GLU A N 1
ATOM 712 C CA . GLU A 1 102 ? -3.769 8.271 -15.292 1.00 98.19 102 GLU A CA 1
ATOM 713 C C . GLU A 1 102 ? -4.547 6.964 -15.435 1.00 98.19 102 GLU A C 1
ATOM 715 O O . GLU A 1 102 ? -4.580 6.380 -16.520 1.00 98.19 102 GLU A O 1
ATOM 720 N N . ALA A 1 103 ? -5.128 6.495 -14.333 1.00 98.19 103 ALA A N 1
ATOM 721 C CA . ALA A 1 103 ? -6.031 5.357 -14.351 1.00 98.19 103 ALA A CA 1
ATOM 722 C C . ALA A 1 103 ? -7.320 5.702 -15.114 1.00 98.19 103 ALA A C 1
ATOM 724 O O . ALA A 1 103 ? -7.724 6.862 -15.178 1.00 98.19 103 ALA A O 1
ATOM 725 N N . ASP A 1 104 ? -7.996 4.716 -15.686 1.00 97.88 104 ASP A N 1
ATOM 726 C CA . ASP A 1 104 ? -9.291 4.939 -16.331 1.00 97.88 104 ASP A CA 1
ATOM 727 C C . ASP A 1 104 ? -10.458 5.000 -15.320 1.00 97.88 104 ASP A C 1
ATOM 729 O O . ASP A 1 104 ? -10.269 5.169 -14.112 1.00 97.88 104 ASP A O 1
ATOM 733 N N . GLU A 1 105 ? -11.697 4.919 -15.815 1.00 96.75 105 GLU A N 1
ATOM 734 C CA . GLU A 1 105 ? -12.904 4.923 -14.974 1.00 96.75 105 GLU A CA 1
ATOM 735 C C . GLU A 1 105 ? -13.068 3.651 -14.126 1.00 96.75 105 GLU A C 1
ATOM 737 O O . GLU A 1 105 ? -13.804 3.667 -13.139 1.00 96.75 105 GLU A O 1
ATOM 742 N N . GLU A 1 106 ? -12.372 2.573 -14.491 1.00 96.25 106 GLU A N 1
ATOM 743 C CA . GLU A 1 106 ? -12.319 1.305 -13.762 1.00 96.25 106 GLU A CA 1
ATOM 744 C C . GLU A 1 106 ? -11.095 1.241 -12.834 1.00 96.25 106 GLU A C 1
ATOM 746 O O . GLU A 1 106 ? -10.861 0.217 -12.205 1.00 96.25 106 GLU A O 1
ATOM 751 N N . GLY A 1 107 ? -10.316 2.325 -12.717 1.00 97.12 107 GLY A N 1
ATOM 752 C CA . GLY A 1 107 ? -9.105 2.364 -11.893 1.00 97.12 107 GLY A CA 1
ATOM 753 C C . GLY A 1 107 ? -7.920 1.618 -12.505 1.00 97.12 107 GLY A C 1
ATOM 754 O O . GLY A 1 107 ? -6.898 1.454 -11.838 1.00 97.12 107 GLY A O 1
ATOM 755 N N . ILE A 1 108 ? -8.004 1.194 -13.767 1.00 97.69 108 ILE A N 1
ATOM 756 C CA . ILE A 1 108 ? -6.919 0.477 -14.433 1.00 97.69 108 ILE A CA 1
ATOM 757 C C . ILE A 1 108 ? -5.887 1.475 -14.937 1.00 97.69 108 ILE A C 1
ATOM 759 O O . ILE A 1 108 ? -6.206 2.407 -15.675 1.00 97.69 108 ILE A O 1
ATOM 763 N N . TYR A 1 109 ? -4.627 1.262 -14.569 1.00 97.88 109 TYR A N 1
ATOM 764 C CA . TYR A 1 109 ? -3.514 2.102 -14.993 1.00 97.88 109 TYR A CA 1
ATOM 765 C C . TYR A 1 109 ? -2.457 1.283 -15.742 1.00 97.88 109 TYR A C 1
ATOM 767 O O . TYR A 1 109 ? -2.286 0.078 -15.528 1.00 97.88 109 TYR A O 1
ATOM 775 N N . LYS A 1 110 ? -1.701 1.951 -16.619 1.00 97.69 110 LYS A N 1
ATOM 776 C CA . LYS A 1 110 ? -0.566 1.348 -17.327 1.00 97.69 110 LYS A CA 1
ATOM 777 C C . LYS A 1 110 ? 0.548 2.364 -17.540 1.00 97.69 110 LYS A C 1
ATOM 779 O O . LYS A 1 110 ? 0.319 3.452 -18.066 1.00 97.69 110 LYS A O 1
ATOM 784 N N . PHE A 1 111 ? 1.761 1.978 -17.168 1.00 95.44 111 PHE A N 1
ATOM 785 C CA . PHE A 1 111 ? 2.995 2.634 -17.573 1.00 95.44 111 PHE A CA 1
ATOM 786 C C . PHE A 1 111 ? 3.565 1.925 -18.795 1.00 95.44 111 PHE A C 1
ATOM 788 O O . PHE A 1 111 ? 3.741 0.705 -18.789 1.00 95.44 111 PHE A O 1
ATOM 795 N N . GLU A 1 112 ? 3.889 2.690 -19.828 1.00 92.44 112 GLU A N 1
ATOM 796 C CA . GLU A 1 112 ? 4.597 2.197 -21.005 1.00 92.44 112 GLU A CA 1
ATOM 797 C C . GLU A 1 112 ? 6.099 2.461 -20.875 1.00 92.44 112 GLU A C 1
ATOM 799 O O . GLU A 1 112 ? 6.526 3.416 -20.228 1.00 92.44 112 GLU A O 1
ATOM 804 N N . ASN A 1 113 ? 6.911 1.639 -21.538 1.00 87.25 113 ASN A N 1
ATOM 805 C CA . ASN A 1 113 ? 8.365 1.799 -21.630 1.00 87.25 113 ASN A CA 1
ATOM 806 C C . ASN A 1 113 ? 9.086 1.795 -20.271 1.00 87.25 113 ASN A C 1
ATOM 808 O O . ASN A 1 113 ? 10.108 2.463 -20.092 1.00 87.25 113 ASN A O 1
ATOM 812 N N . VAL A 1 114 ? 8.582 1.018 -19.311 1.00 88.38 114 VAL A N 1
ATOM 813 C CA . VAL A 1 114 ? 9.247 0.854 -18.015 1.00 88.38 114 VAL A CA 1
ATOM 814 C C . VAL A 1 114 ? 10.569 0.109 -18.207 1.00 88.38 114 VAL A C 1
ATOM 816 O O . VAL A 1 114 ? 10.622 -0.950 -18.835 1.00 88.38 114 VAL A O 1
ATOM 819 N N . ARG A 1 115 ? 11.658 0.664 -17.661 1.00 86.00 115 ARG A N 1
ATOM 820 C CA . ARG A 1 115 ? 12.999 0.074 -17.773 1.00 86.00 115 ARG A CA 1
ATOM 821 C C . ARG A 1 115 ? 13.046 -1.307 -17.097 1.00 86.00 115 ARG A C 1
ATOM 823 O O . ARG A 1 115 ? 12.589 -1.477 -15.964 1.00 86.00 115 ARG A O 1
ATOM 830 N N . ALA A 1 116 ? 13.645 -2.282 -17.782 1.00 88.06 116 ALA A N 1
ATOM 831 C CA . ALA A 1 116 ? 13.945 -3.595 -17.213 1.00 88.06 116 ALA A CA 1
ATOM 832 C C . ALA A 1 116 ? 15.025 -3.493 -16.122 1.00 88.06 116 ALA A C 1
ATOM 834 O O . ALA A 1 116 ? 15.812 -2.545 -16.103 1.00 88.06 116 ALA A O 1
ATOM 835 N N . ASN A 1 117 ? 15.092 -4.494 -15.243 1.00 88.94 117 ASN A N 1
ATOM 836 C CA . ASN A 1 117 ? 16.086 -4.586 -14.170 1.00 88.94 117 ASN A CA 1
ATOM 837 C C . ASN A 1 117 ? 16.114 -3.388 -13.210 1.00 88.94 117 ASN A C 1
ATOM 839 O O . ASN A 1 117 ? 17.181 -2.900 -12.831 1.00 88.94 117 ASN A O 1
ATOM 843 N N . LYS A 1 118 ? 14.933 -2.910 -12.817 1.00 93.00 118 LYS A N 1
ATOM 844 C CA . LYS A 1 118 ? 14.748 -1.820 -11.858 1.00 93.00 118 LYS A CA 1
ATOM 845 C C . LYS A 1 118 ? 13.752 -2.202 -10.773 1.00 93.00 118 LYS A C 1
ATOM 847 O O . LYS A 1 118 ? 12.871 -3.031 -10.975 1.00 93.00 118 LYS A O 1
ATOM 852 N N . GLU A 1 119 ? 13.899 -1.544 -9.634 1.00 95.25 119 GLU A N 1
ATOM 853 C CA . GLU A 1 119 ? 12.996 -1.642 -8.493 1.00 95.25 119 GLU A CA 1
ATOM 854 C C . GLU A 1 119 ? 12.496 -0.245 -8.149 1.00 95.25 119 GLU A C 1
ATOM 856 O O . GLU A 1 119 ? 13.268 0.721 -8.129 1.00 95.25 119 GLU A O 1
ATOM 861 N N . PHE A 1 120 ? 11.196 -0.129 -7.930 1.00 96.12 120 PHE A N 1
ATOM 862 C CA . PHE A 1 120 ? 10.530 1.136 -7.657 1.00 96.12 120 PHE A CA 1
ATOM 863 C C . PHE A 1 120 ? 9.194 0.881 -6.957 1.00 96.12 120 PHE A C 1
ATOM 865 O O . PHE A 1 120 ? 8.702 -0.242 -6.875 1.00 96.12 120 PHE A O 1
ATOM 872 N N . PHE A 1 121 ? 8.601 1.948 -6.451 1.00 97.12 121 PHE A N 1
ATOM 873 C CA . PHE A 1 121 ? 7.231 1.990 -5.981 1.00 97.12 121 PHE A CA 1
ATOM 874 C C . PHE A 1 121 ? 6.367 2.671 -7.036 1.00 97.12 121 PHE A C 1
ATOM 876 O O . PHE A 1 121 ? 6.796 3.635 -7.671 1.00 97.12 121 PHE A O 1
ATOM 883 N N . ILE A 1 122 ? 5.143 2.191 -7.194 1.00 97.19 122 ILE A N 1
ATOM 884 C CA . ILE A 1 122 ? 4.087 2.924 -7.886 1.00 97.19 122 ILE A CA 1
ATOM 885 C C . ILE A 1 122 ? 3.258 3.590 -6.807 1.00 97.19 122 ILE A C 1
ATOM 887 O O . ILE A 1 122 ? 2.860 2.922 -5.856 1.00 97.19 122 ILE A O 1
ATOM 891 N N . VAL A 1 123 ? 3.028 4.891 -6.936 1.00 97.06 123 VAL A N 1
ATOM 892 C CA . VAL A 1 123 ? 2.191 5.661 -6.018 1.00 97.06 123 VAL A CA 1
ATOM 893 C C . VAL A 1 123 ? 1.012 6.204 -6.800 1.00 97.06 123 VAL A C 1
ATOM 895 O O . VAL A 1 123 ? 1.224 6.877 -7.805 1.00 97.06 123 VAL A O 1
ATOM 898 N N . CYS A 1 124 ? -0.203 5.930 -6.333 1.00 97.38 124 CYS A N 1
ATOM 899 C CA . CYS A 1 124 ? -1.436 6.424 -6.936 1.00 97.38 124 CYS A CA 1
ATOM 900 C C . CYS A 1 124 ? -2.242 7.245 -5.926 1.00 97.38 124 CYS A C 1
ATOM 902 O O . CYS A 1 124 ? -2.203 6.983 -4.721 1.00 97.38 124 CYS A O 1
ATOM 904 N N . TYR A 1 125 ? -2.969 8.244 -6.420 1.00 96.06 125 TYR A N 1
ATOM 905 C CA . TYR A 1 125 ? -3.885 9.057 -5.623 1.00 96.06 125 TYR A CA 1
ATOM 906 C C . TYR A 1 125 ? -5.015 9.625 -6.479 1.00 96.06 125 TYR A C 1
ATOM 908 O O . TYR A 1 125 ? -4.865 9.824 -7.684 1.00 96.06 125 TYR A O 1
ATOM 916 N N . ASP A 1 126 ? -6.139 9.926 -5.841 1.00 95.88 126 ASP A N 1
ATOM 917 C CA . ASP A 1 126 ? -7.235 10.669 -6.460 1.00 95.88 126 ASP A CA 1
ATOM 918 C C . ASP A 1 126 ? -6.863 12.164 -6.535 1.00 95.88 126 ASP A C 1
ATOM 920 O O . ASP A 1 126 ? -6.483 12.730 -5.506 1.00 95.88 126 ASP A O 1
ATOM 924 N N . PRO A 1 127 ? -6.962 12.835 -7.700 1.00 95.06 127 PRO A N 1
ATOM 925 C CA . PRO A 1 127 ? -6.639 14.258 -7.839 1.00 95.06 127 PRO A CA 1
ATOM 926 C C . PRO A 1 127 ? -7.372 15.195 -6.867 1.00 95.06 127 PRO A C 1
ATOM 928 O O . PRO A 1 127 ? -6.865 16.278 -6.575 1.00 95.06 127 PRO A O 1
ATOM 931 N N . GLU A 1 128 ? -8.550 14.810 -6.368 1.00 94.75 128 GLU A N 1
ATOM 932 C CA . GLU A 1 128 ? -9.300 15.577 -5.366 1.00 94.75 128 GLU A CA 1
ATOM 933 C C . GLU A 1 128 ? -8.811 15.321 -3.924 1.00 94.75 128 GLU A C 1
ATOM 935 O O . GLU A 1 128 ? -9.130 16.089 -3.014 1.00 94.75 128 GLU A O 1
ATOM 940 N N . MET A 1 129 ? -8.018 14.265 -3.708 1.00 93.88 129 MET A N 1
ATOM 941 C CA . MET A 1 129 ? -7.462 13.833 -2.419 1.00 93.88 129 MET A CA 1
ATOM 942 C C . MET A 1 129 ? -5.961 13.518 -2.536 1.00 93.88 129 MET A C 1
ATOM 944 O O . MET A 1 129 ? -5.510 12.401 -2.285 1.00 93.88 129 MET A O 1
ATOM 948 N N . GLU A 1 130 ? -5.167 14.525 -2.906 1.00 92.88 130 GLU A N 1
ATOM 949 C CA . GLU A 1 130 ? -3.727 14.393 -3.185 1.00 92.88 130 GLU A CA 1
ATOM 950 C C . GLU A 1 130 ? -2.859 13.849 -2.036 1.00 92.88 130 GLU A C 1
ATOM 952 O O . GLU A 1 130 ? -1.772 13.325 -2.288 1.00 92.88 130 GLU A O 1
ATOM 957 N N . ASN A 1 131 ? -3.321 13.938 -0.786 1.00 91.12 131 ASN A N 1
ATOM 958 C CA . ASN A 1 131 ? -2.613 13.402 0.380 1.00 91.12 131 ASN A CA 1
ATOM 959 C C . ASN A 1 131 ? -2.981 11.934 0.662 1.00 91.12 131 ASN A C 1
ATOM 961 O O . ASN A 1 131 ? -2.278 11.237 1.399 1.00 91.12 131 ASN A O 1
ATOM 965 N N . LEU A 1 132 ? -4.046 11.427 0.041 1.00 92.88 132 LEU A N 1
ATOM 966 C CA . LEU A 1 132 ? -4.525 10.065 0.229 1.00 92.88 132 LEU A CA 1
ATOM 967 C C . LEU A 1 132 ? -3.861 9.104 -0.769 1.00 92.88 132 LEU A C 1
ATOM 969 O O . LEU A 1 132 ? -4.470 8.616 -1.720 1.00 92.88 132 LEU A O 1
ATOM 973 N N . LYS A 1 133 ? -2.564 8.871 -0.554 1.00 95.00 133 LYS A N 1
ATOM 974 C CA . LYS A 1 133 ? -1.704 8.084 -1.446 1.00 95.00 133 LYS A CA 1
ATOM 975 C C . LYS A 1 133 ? -1.631 6.616 -1.041 1.00 95.00 133 LYS A C 1
ATOM 977 O O . LYS A 1 133 ? -1.229 6.306 0.083 1.00 95.00 133 LYS A O 1
ATOM 982 N N . VAL A 1 134 ? -1.903 5.735 -1.999 1.00 96.12 134 VAL A N 1
ATOM 983 C CA . VAL A 1 134 ? -1.636 4.289 -1.937 1.00 96.12 134 VAL A CA 1
ATOM 984 C C . VAL A 1 134 ? -0.416 3.937 -2.779 1.00 96.12 134 VAL A C 1
ATOM 986 O O . VAL A 1 134 ? -0.045 4.67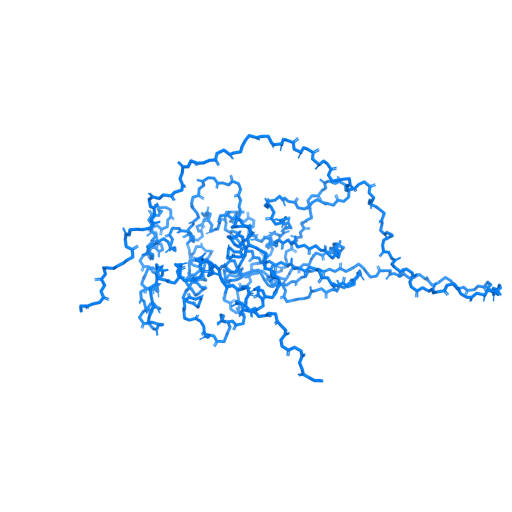1 -3.697 1.00 96.12 134 VAL A O 1
ATOM 989 N N . SER A 1 135 ? 0.233 2.817 -2.468 1.00 97.25 135 SER A N 1
ATOM 990 C CA . SER A 1 135 ? 1.377 2.341 -3.240 1.00 97.25 135 SER A CA 1
ATOM 991 C C . SER A 1 135 ? 1.516 0.830 -3.308 1.00 97.25 135 SER A C 1
ATOM 993 O O . SER A 1 135 ? 0.951 0.091 -2.504 1.00 97.25 135 SER A O 1
ATOM 995 N N . THR A 1 136 ? 2.335 0.390 -4.256 1.00 97.88 136 THR A N 1
ATOM 996 C CA . THR A 1 136 ? 2.801 -0.991 -4.373 1.00 97.88 136 THR A CA 1
ATOM 997 C C . THR A 1 136 ? 4.274 -1.001 -4.771 1.00 97.88 136 THR A C 1
ATOM 999 O O . THR A 1 136 ? 4.745 -0.109 -5.483 1.00 97.88 136 THR A O 1
ATOM 1002 N N . PHE A 1 137 ? 5.017 -2.008 -4.326 1.00 97.75 137 PHE A N 1
ATOM 1003 C CA . PHE A 1 137 ? 6.391 -2.243 -4.763 1.00 97.75 137 PHE A CA 1
ATOM 1004 C C . PHE A 1 137 ? 6.395 -3.015 -6.083 1.00 97.75 137 PHE A C 1
ATOM 1006 O O . PHE A 1 137 ? 5.633 -3.964 -6.241 1.00 97.75 137 PHE A O 1
ATOM 1013 N N . VAL A 1 138 ? 7.272 -2.668 -7.019 1.00 97.62 138 VAL A N 1
ATOM 1014 C CA . VAL A 1 138 ? 7.439 -3.382 -8.288 1.00 97.62 138 VAL A CA 1
ATOM 1015 C C . VAL A 1 138 ? 8.919 -3.624 -8.551 1.00 97.62 138 VAL A C 1
ATOM 1017 O O . VAL A 1 138 ? 9.750 -2.727 -8.411 1.00 97.62 138 VAL A O 1
ATOM 1020 N N . SER A 1 139 ? 9.237 -4.845 -8.982 1.00 96.75 139 SER A N 1
ATOM 1021 C CA . SER A 1 139 ? 10.577 -5.242 -9.410 1.00 96.75 139 SER A CA 1
ATOM 1022 C C . SER A 1 139 ? 10.524 -5.821 -10.822 1.00 96.75 139 SER A C 1
ATOM 1024 O O . SER A 1 139 ? 9.926 -6.873 -11.057 1.00 96.75 139 SER A O 1
ATOM 1026 N N . THR A 1 140 ? 11.174 -5.137 -11.765 1.00 94.94 140 THR A N 1
ATOM 1027 C CA . THR A 1 140 ? 11.421 -5.620 -13.133 1.00 94.94 140 THR A CA 1
ATOM 1028 C C . THR A 1 140 ? 12.746 -6.391 -13.229 1.00 94.94 140 THR A C 1
ATOM 1030 O O . THR A 1 140 ? 13.217 -6.698 -14.327 1.00 94.94 140 THR A O 1
ATOM 1033 N N . VAL A 1 141 ? 13.375 -6.712 -12.090 1.00 94.19 141 VAL A N 1
ATOM 1034 C CA . VAL A 1 141 ? 14.611 -7.503 -12.016 1.00 94.19 141 VAL A CA 1
ATOM 1035 C C . VAL A 1 141 ? 14.391 -8.900 -12.588 1.00 94.19 141 VAL A C 1
ATOM 1037 O O . VAL A 1 141 ? 13.448 -9.614 -12.236 1.00 94.19 141 VAL A O 1
ATOM 1040 N N . GLY A 1 142 ? 15.262 -9.276 -13.526 1.00 92.06 142 GLY A N 1
ATOM 1041 C CA . GLY A 1 142 ? 15.199 -10.557 -14.224 1.00 92.06 142 GLY A CA 1
ATOM 1042 C C . GLY A 1 142 ? 14.125 -10.639 -15.311 1.00 92.06 142 GLY A C 1
ATOM 1043 O O . GLY A 1 142 ? 13.975 -11.703 -15.909 1.00 92.06 142 GLY A O 1
ATOM 1044 N N . GLN A 1 143 ? 13.390 -9.554 -15.588 1.00 92.81 143 GLN A N 1
ATOM 1045 C CA . GLN A 1 143 ? 12.461 -9.501 -16.719 1.00 92.81 143 GLN A CA 1
ATOM 1046 C C . GLN A 1 143 ? 13.195 -9.091 -18.005 1.00 92.81 143 GLN A C 1
ATOM 1048 O O . GLN A 1 143 ? 14.054 -8.203 -17.963 1.00 92.81 143 GLN A O 1
ATOM 1053 N N . PRO A 1 144 ? 12.885 -9.713 -19.158 1.00 90.06 144 PRO A N 1
ATOM 1054 C CA . PRO A 1 144 ? 13.457 -9.287 -20.427 1.00 90.06 144 PRO A CA 1
ATOM 1055 C C . PRO A 1 144 ? 12.926 -7.896 -20.827 1.00 90.06 144 PRO A C 1
ATOM 1057 O O . PRO A 1 144 ? 11.801 -7.537 -20.466 1.00 90.06 144 PRO A O 1
ATOM 1060 N N . PRO A 1 145 ? 13.691 -7.110 -21.606 1.00 85.31 145 PRO A N 1
ATOM 1061 C CA . PRO A 1 145 ? 13.176 -5.893 -22.224 1.00 85.31 145 PRO A CA 1
ATOM 1062 C C . PRO A 1 145 ? 11.895 -6.177 -23.014 1.00 85.31 145 PRO A C 1
ATOM 1064 O O . PRO A 1 145 ? 11.792 -7.194 -23.701 1.00 85.31 145 PRO A O 1
ATOM 1067 N N . GLY A 1 146 ? 10.918 -5.281 -22.911 1.00 86.94 146 GLY A N 1
ATOM 1068 C CA . GLY A 1 146 ? 9.634 -5.438 -23.591 1.00 86.94 146 GLY A CA 1
ATOM 1069 C C . GLY A 1 146 ? 8.597 -6.292 -22.861 1.00 86.94 146 GLY A C 1
ATOM 1070 O O . GLY A 1 146 ? 7.483 -6.432 -23.356 1.00 86.94 146 GLY A O 1
ATOM 1071 N N . PHE A 1 147 ? 8.928 -6.842 -21.689 1.00 90.62 147 PHE A N 1
ATOM 1072 C CA . PHE A 1 147 ? 7.974 -7.594 -20.878 1.00 90.62 147 PHE A CA 1
ATOM 1073 C C . PHE A 1 147 ? 6.856 -6.695 -20.333 1.00 90.62 147 PHE A C 1
ATOM 1075 O O . PHE A 1 147 ? 7.110 -5.582 -19.869 1.00 90.62 147 PHE A O 1
ATOM 1082 N N . GLU A 1 148 ? 5.621 -7.195 -20.371 1.00 94.06 148 GLU A N 1
ATOM 1083 C CA . GLU A 1 148 ? 4.471 -6.559 -19.731 1.00 94.06 148 GLU A CA 1
ATOM 1084 C C . GLU A 1 148 ? 4.181 -7.243 -18.393 1.00 94.06 148 GLU A C 1
ATOM 1086 O O . GLU A 1 148 ? 3.894 -8.438 -18.343 1.00 94.06 148 GLU A O 1
ATOM 1091 N N . MET A 1 149 ? 4.254 -6.478 -17.306 1.00 95.50 149 MET A N 1
ATOM 1092 C CA . MET A 1 149 ? 3.813 -6.901 -15.982 1.00 95.50 149 MET A CA 1
ATOM 1093 C C . MET A 1 149 ? 2.375 -6.441 -15.760 1.00 95.50 149 MET A C 1
ATOM 1095 O O . MET A 1 149 ? 2.094 -5.242 -15.779 1.00 95.50 149 MET A O 1
ATOM 1099 N N . THR A 1 150 ? 1.484 -7.396 -15.525 1.00 95.25 150 THR A N 1
ATOM 1100 C CA . THR A 1 150 ? 0.112 -7.163 -15.061 1.00 95.25 150 THR A CA 1
ATOM 1101 C C . THR A 1 150 ? 0.019 -7.407 -13.556 1.00 95.25 150 THR A C 1
ATOM 1103 O O . THR A 1 150 ? 1.011 -7.784 -12.921 1.00 95.25 15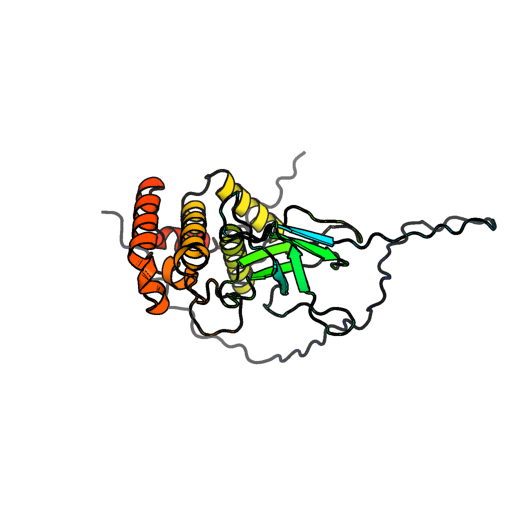0 THR A O 1
ATOM 1106 N N . ASP A 1 151 ? -1.165 -7.187 -12.982 1.00 95.06 151 ASP A N 1
ATOM 1107 C CA . ASP A 1 151 ? -1.483 -7.525 -11.589 1.00 95.06 151 ASP A CA 1
ATOM 1108 C C . ASP A 1 151 ? -0.571 -6.807 -10.574 1.00 95.06 151 ASP A C 1
ATOM 1110 O O . ASP A 1 151 ? -0.193 -7.351 -9.533 1.00 95.06 151 ASP A O 1
ATOM 1114 N N . GLN A 1 152 ? -0.145 -5.581 -10.904 1.00 97.00 152 GLN A N 1
ATOM 1115 C CA . GLN A 1 152 ? 0.585 -4.706 -9.986 1.00 97.00 152 GLN A CA 1
ATOM 1116 C C . GLN A 1 152 ? -0.379 -3.769 -9.262 1.00 97.00 152 GLN A C 1
ATOM 1118 O O . GLN A 1 152 ? -0.265 -2.553 -9.357 1.00 97.00 152 GLN A O 1
ATOM 1123 N N . ASP A 1 153 ? -1.346 -4.324 -8.546 1.00 97.50 153 ASP A N 1
ATOM 1124 C CA . ASP A 1 153 ? -2.391 -3.519 -7.918 1.00 97.50 153 ASP A CA 1
ATOM 1125 C C . ASP A 1 153 ? -1.826 -2.560 -6.861 1.00 97.50 153 ASP A C 1
ATOM 1127 O O . ASP A 1 153 ? -0.838 -2.858 -6.177 1.00 97.50 153 ASP A O 1
ATOM 1131 N N . VAL A 1 154 ? -2.442 -1.381 -6.776 1.00 97.56 154 VAL A N 1
ATOM 1132 C CA . VAL A 1 154 ? -2.091 -0.274 -5.887 1.00 97.56 154 VAL A CA 1
ATOM 1133 C C . VAL A 1 154 ? -3.266 -0.025 -4.947 1.00 97.56 154 VAL A C 1
ATOM 1135 O O . VAL A 1 154 ? -4.225 0.672 -5.278 1.00 97.56 154 VAL A O 1
ATOM 1138 N N . MET A 1 155 ? -3.177 -0.622 -3.763 1.00 97.00 155 MET A N 1
ATOM 1139 C CA . MET A 1 155 ? -4.241 -0.703 -2.765 1.00 97.00 155 MET A CA 1
ATOM 1140 C C . MET A 1 155 ? -3.687 -0.416 -1.350 1.00 97.00 155 MET A C 1
ATOM 1142 O O . MET A 1 155 ? -2.465 -0.337 -1.146 1.00 97.00 155 MET A O 1
ATOM 1146 N N . PRO A 1 156 ? -4.542 -0.217 -0.330 1.00 96.88 156 PRO A N 1
ATOM 1147 C CA . PRO A 1 156 ? -4.081 0.014 1.042 1.00 96.88 156 PRO A CA 1
ATOM 1148 C C . PRO A 1 156 ? -3.288 -1.156 1.642 1.00 96.88 156 PRO A C 1
ATOM 1150 O O . PRO A 1 156 ? -2.305 -0.933 2.344 1.00 96.88 156 PRO A O 1
ATOM 1153 N N . ASP A 1 157 ? -3.635 -2.401 1.329 1.00 96.12 157 ASP A N 1
ATOM 1154 C CA . ASP A 1 157 ? -2.896 -3.589 1.773 1.00 96.12 157 ASP A CA 1
ATOM 1155 C C . ASP A 1 157 ? -1.515 -3.702 1.095 1.00 96.12 157 ASP A C 1
ATOM 1157 O O . ASP A 1 157 ? -0.503 -3.918 1.768 1.00 96.12 157 ASP A O 1
ATOM 1161 N N . THR A 1 158 ? -1.415 -3.429 -0.211 1.00 96.94 158 THR A N 1
ATOM 1162 C CA . THR A 1 158 ? -0.115 -3.337 -0.901 1.00 96.94 158 THR A CA 1
ATOM 1163 C C . THR A 1 158 ? 0.720 -2.162 -0.392 1.00 96.94 158 THR A C 1
ATOM 1165 O O . THR A 1 158 ? 1.953 -2.192 -0.474 1.00 96.94 158 THR A O 1
ATOM 1168 N N . THR A 1 159 ? 0.074 -1.138 0.179 1.00 97.06 159 THR A N 1
ATOM 1169 C CA . THR A 1 159 ? 0.749 -0.012 0.838 1.00 97.06 159 THR A CA 1
ATOM 1170 C C . THR A 1 159 ? 1.410 -0.456 2.138 1.00 97.06 159 THR A C 1
ATOM 1172 O O . THR A 1 159 ? 2.557 -0.082 2.382 1.00 97.06 159 THR A O 1
ATOM 1175 N N . VAL A 1 160 ? 0.756 -1.314 2.929 1.00 96.44 160 VAL A N 1
ATOM 1176 C CA . VAL A 1 160 ? 1.373 -1.938 4.114 1.00 96.44 160 VAL A CA 1
ATOM 1177 C C . VAL A 1 160 ? 2.628 -2.715 3.713 1.00 96.44 160 VAL A C 1
ATOM 1179 O O . VAL A 1 160 ? 3.698 -2.482 4.274 1.00 96.44 160 VAL A O 1
ATOM 1182 N N . VAL A 1 161 ? 2.546 -3.559 2.678 1.00 96.69 161 VAL A N 1
ATOM 1183 C CA . VAL A 1 161 ? 3.710 -4.321 2.182 1.00 96.69 161 VAL A CA 1
ATOM 1184 C C . VAL A 1 161 ? 4.820 -3.404 1.669 1.00 96.69 161 VAL A C 1
ATOM 1186 O O . VAL A 1 161 ? 6.000 -3.642 1.925 1.00 96.69 161 VAL A O 1
ATOM 1189 N N . SER A 1 162 ? 4.457 -2.313 1.000 1.00 96.06 162 SER A N 1
ATOM 1190 C CA . SER A 1 162 ? 5.416 -1.316 0.524 1.00 96.06 162 SER A CA 1
ATOM 1191 C C . SER A 1 162 ? 6.131 -0.606 1.678 1.00 96.06 162 SER A C 1
ATOM 1193 O O . SER A 1 162 ? 7.339 -0.387 1.593 1.00 96.06 162 SER A O 1
ATOM 1195 N N . ASN A 1 163 ? 5.435 -0.304 2.778 1.00 93.88 163 ASN A N 1
ATOM 1196 C CA . ASN A 1 163 ? 6.043 0.263 3.985 1.00 93.88 163 ASN A CA 1
ATOM 1197 C C . ASN A 1 163 ? 7.017 -0.721 4.648 1.00 93.88 163 ASN A C 1
ATOM 1199 O O . ASN A 1 163 ? 8.125 -0.323 5.002 1.00 93.88 163 ASN A O 1
ATOM 1203 N N . ILE A 1 164 ? 6.668 -2.009 4.730 1.00 94.31 164 ILE A N 1
ATOM 1204 C CA . ILE A 1 164 ? 7.567 -3.061 5.241 1.00 94.31 164 ILE A CA 1
ATOM 1205 C C . ILE A 1 164 ? 8.845 -3.145 4.396 1.00 94.31 164 ILE A C 1
ATOM 1207 O O . ILE A 1 164 ? 9.958 -3.184 4.927 1.00 94.31 164 ILE A O 1
ATOM 1211 N N . ILE A 1 165 ? 8.709 -3.126 3.067 1.00 94.94 165 ILE A N 1
ATOM 1212 C CA . ILE A 1 165 ? 9.852 -3.132 2.143 1.00 94.94 165 ILE A CA 1
ATOM 1213 C C . ILE A 1 165 ? 10.725 -1.889 2.350 1.00 94.94 165 ILE A C 1
ATOM 1215 O O . ILE A 1 165 ? 11.951 -1.997 2.376 1.00 94.94 165 ILE A O 1
ATOM 1219 N N . LYS A 1 166 ? 10.126 -0.711 2.556 1.00 92.06 166 LYS A N 1
ATOM 1220 C CA . LYS A 1 166 ? 10.875 0.521 2.846 1.00 92.06 166 LYS A CA 1
ATOM 1221 C C . LYS A 1 166 ? 11.660 0.437 4.144 1.00 92.06 166 LYS A C 1
ATOM 1223 O O . LYS A 1 166 ? 12.835 0.797 4.144 1.00 92.06 166 LYS A O 1
ATOM 1228 N N . GLU A 1 167 ? 11.054 -0.046 5.223 1.00 91.56 167 GLU A N 1
ATOM 1229 C CA . GLU A 1 167 ? 11.768 -0.234 6.490 1.00 91.56 167 GLU A CA 1
ATOM 1230 C C . GLU A 1 167 ? 12.885 -1.279 6.352 1.00 91.56 167 GLU A C 1
ATOM 1232 O O . GLU A 1 167 ? 13.997 -1.069 6.841 1.00 91.56 167 GLU A O 1
ATOM 1237 N N . THR A 1 168 ? 12.659 -2.329 5.555 1.00 92.50 168 THR A N 1
ATOM 1238 C CA . THR A 1 168 ? 13.697 -3.308 5.200 1.00 92.50 168 THR A CA 1
ATOM 1239 C C . THR A 1 168 ? 14.883 -2.647 4.495 1.00 92.50 168 THR A C 1
ATOM 1241 O O . THR A 1 168 ? 16.023 -2.828 4.924 1.00 92.50 168 THR A O 1
ATOM 1244 N N . ILE A 1 169 ? 14.636 -1.811 3.482 1.00 91.69 169 ILE A N 1
ATOM 1245 C CA . ILE A 1 169 ? 15.685 -1.055 2.778 1.00 91.69 169 ILE A CA 1
ATOM 1246 C C . ILE A 1 169 ? 16.422 -0.111 3.740 1.00 91.69 169 ILE A C 1
ATOM 1248 O O . ILE A 1 169 ? 17.653 -0.091 3.760 1.00 91.69 169 ILE A O 1
ATOM 1252 N N . LYS A 1 170 ? 15.691 0.651 4.567 1.00 90.69 170 LYS A N 1
ATOM 1253 C CA . LYS A 1 170 ? 16.269 1.604 5.535 1.00 90.69 170 LYS A CA 1
ATOM 1254 C C . LYS A 1 170 ? 17.154 0.919 6.573 1.00 90.69 170 LYS A C 1
ATOM 1256 O O . LYS A 1 170 ? 18.167 1.488 6.975 1.00 90.69 170 LYS A O 1
ATOM 1261 N N . SER A 1 171 ? 16.802 -0.299 6.983 1.00 90.19 171 SER A N 1
ATOM 1262 C CA . SER A 1 171 ? 17.610 -1.096 7.910 1.00 90.19 171 SER A CA 1
ATOM 1263 C C . SER A 1 171 ? 18.963 -1.531 7.323 1.00 90.19 171 SER A C 1
ATOM 1265 O O . SER A 1 171 ? 19.861 -1.929 8.067 1.00 90.19 171 SER A O 1
ATOM 1267 N N . GLY A 1 172 ? 19.124 -1.453 5.995 1.00 90.44 172 GLY A N 1
ATOM 1268 C CA . GLY A 1 172 ? 20.302 -1.935 5.277 1.00 90.44 172 GLY A CA 1
ATOM 1269 C C . GLY A 1 172 ? 20.377 -3.459 5.169 1.00 90.44 172 GLY A C 1
ATOM 1270 O O . GLY A 1 172 ? 21.447 -3.990 4.865 1.00 90.44 172 GLY A O 1
ATOM 1271 N N . GLN A 1 173 ? 19.280 -4.174 5.436 1.00 86.62 173 GLN A N 1
ATOM 1272 C CA . GLN A 1 173 ? 19.232 -5.621 5.280 1.00 86.62 173 GLN A CA 1
ATOM 1273 C C . GLN A 1 173 ? 19.190 -6.012 3.800 1.00 86.62 173 GLN A C 1
ATOM 1275 O O . GLN A 1 173 ? 18.354 -5.539 3.034 1.00 86.62 173 GLN A O 1
ATOM 1280 N N . GLU A 1 174 ? 20.074 -6.927 3.409 1.00 89.69 174 GLU A N 1
ATOM 1281 C CA . GLU A 1 174 ? 20.080 -7.507 2.068 1.00 89.69 174 GLU A CA 1
ATOM 1282 C C . GLU A 1 174 ? 19.028 -8.625 1.994 1.00 89.69 174 GLU A C 1
ATOM 1284 O O . GLU A 1 174 ? 19.219 -9.719 2.530 1.00 89.69 174 GLU A O 1
ATOM 1289 N N . VAL A 1 175 ? 17.886 -8.326 1.373 1.00 91.50 175 VAL A N 1
ATOM 1290 C CA . VAL A 1 175 ? 16.768 -9.255 1.146 1.00 91.50 175 VAL A CA 1
ATOM 1291 C C . VAL A 1 175 ? 16.361 -9.176 -0.320 1.00 91.50 175 VAL A C 1
ATOM 1293 O O . VAL A 1 175 ? 16.407 -8.104 -0.919 1.00 91.50 175 VAL A O 1
ATOM 1296 N N . ASP A 1 176 ? 15.924 -10.295 -0.895 1.00 94.75 176 ASP A N 1
ATOM 1297 C CA . ASP A 1 176 ? 15.202 -10.280 -2.167 1.00 94.75 176 ASP A CA 1
ATOM 1298 C C . ASP A 1 176 ? 13.832 -9.610 -1.956 1.00 94.75 176 ASP A C 1
ATOM 1300 O O . ASP A 1 176 ? 12.895 -10.215 -1.430 1.00 94.75 176 ASP A O 1
ATOM 1304 N N . LEU A 1 177 ? 13.729 -8.330 -2.325 1.00 95.00 177 LEU A N 1
ATOM 1305 C CA . LEU A 1 177 ? 12.532 -7.514 -2.103 1.00 95.00 177 LEU A CA 1
ATOM 1306 C C . LEU A 1 177 ? 11.324 -8.017 -2.899 1.00 95.00 177 LEU A C 1
ATOM 1308 O O . LEU A 1 177 ? 10.182 -7.861 -2.461 1.00 95.00 177 LEU A O 1
ATOM 1312 N N . LYS A 1 178 ? 11.562 -8.655 -4.052 1.00 95.94 178 LYS A N 1
ATOM 1313 C CA . LYS A 1 178 ? 10.502 -9.277 -4.844 1.00 95.94 178 LYS A CA 1
ATOM 1314 C C . LYS A 1 178 ? 9.939 -10.491 -4.111 1.00 95.94 178 LYS A C 1
ATOM 1316 O O . LYS A 1 178 ? 8.723 -10.580 -3.952 1.00 95.94 178 LYS A O 1
ATOM 1321 N N . ALA A 1 179 ? 10.807 -11.379 -3.626 1.00 95.88 179 ALA A N 1
ATOM 1322 C CA . ALA A 1 179 ? 10.383 -12.530 -2.833 1.00 95.88 179 ALA A CA 1
ATOM 1323 C C . ALA A 1 179 ? 9.656 -12.094 -1.551 1.00 95.88 179 ALA A C 1
ATOM 1325 O O . ALA A 1 179 ? 8.623 -12.666 -1.213 1.00 95.88 179 ALA A O 1
ATOM 1326 N N . LEU A 1 180 ? 10.137 -11.034 -0.888 1.00 95.69 180 LEU A N 1
ATOM 1327 C CA . LEU A 1 180 ? 9.481 -10.457 0.286 1.00 95.69 180 LEU A CA 1
ATOM 1328 C C . LEU A 1 180 ? 8.071 -9.935 -0.043 1.00 95.69 180 LEU A C 1
ATOM 1330 O O . LEU A 1 180 ? 7.133 -10.238 0.692 1.00 95.69 180 LEU A O 1
ATOM 1334 N N . LYS A 1 181 ? 7.884 -9.200 -1.153 1.00 96.12 181 LYS A N 1
ATOM 1335 C CA . LYS A 1 181 ? 6.543 -8.780 -1.607 1.00 96.12 181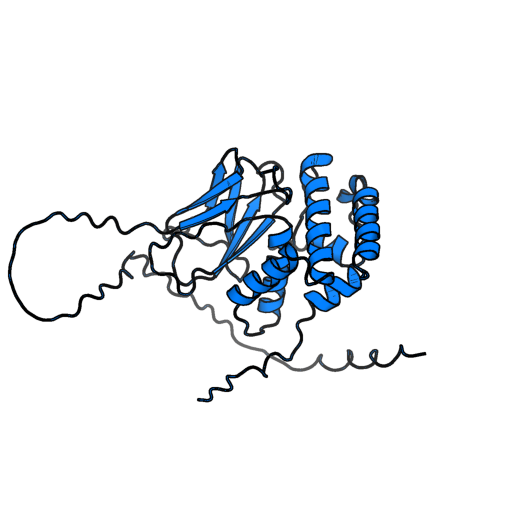 LYS A CA 1
ATOM 1336 C C . LYS A 1 181 ? 5.627 -9.990 -1.795 1.00 96.12 181 LYS A C 1
ATOM 1338 O O . LYS A 1 181 ? 4.511 -9.992 -1.281 1.00 96.12 181 LYS A O 1
ATOM 1343 N N . GLU A 1 182 ? 6.080 -10.994 -2.544 1.00 96.50 182 GLU A N 1
ATOM 1344 C CA . GLU A 1 182 ? 5.284 -12.185 -2.871 1.00 96.50 182 GLU A CA 1
ATOM 1345 C C . GLU A 1 182 ? 4.897 -12.979 -1.614 1.00 96.50 182 GLU A C 1
ATOM 1347 O O . GLU A 1 182 ? 3.736 -13.361 -1.460 1.00 96.50 182 GLU A O 1
ATOM 1352 N N . GLU A 1 183 ? 5.840 -13.169 -0.688 1.00 96.69 183 GLU A N 1
ATOM 1353 C CA . GLU A 1 183 ? 5.612 -13.817 0.604 1.00 96.69 183 GLU A CA 1
ATOM 1354 C C . GLU A 1 183 ? 4.540 -13.080 1.415 1.00 96.69 183 GLU A C 1
ATOM 1356 O O . GLU A 1 183 ? 3.551 -13.688 1.832 1.00 96.69 183 GLU A O 1
ATOM 1361 N N . ARG A 1 184 ? 4.701 -11.764 1.601 1.00 96.75 184 ARG A N 1
ATOM 1362 C CA . ARG A 1 184 ? 3.803 -10.950 2.431 1.00 96.75 184 ARG A CA 1
ATOM 1363 C C . ARG A 1 184 ? 2.409 -10.832 1.818 1.00 96.75 184 ARG A C 1
ATOM 1365 O O . ARG A 1 184 ? 1.422 -11.049 2.516 1.00 96.75 184 ARG A O 1
ATOM 1372 N N . MET A 1 185 ? 2.303 -10.609 0.507 1.00 97.50 185 MET A N 1
ATOM 1373 C CA . MET A 1 185 ? 1.002 -10.602 -0.178 1.00 97.50 185 MET A CA 1
ATOM 1374 C C . MET A 1 185 ? 0.312 -11.970 -0.117 1.00 97.50 185 MET A C 1
ATOM 1376 O O . MET A 1 185 ? -0.900 -12.047 0.082 1.00 97.50 185 MET A O 1
ATOM 1380 N N . SER A 1 186 ? 1.068 -13.067 -0.241 1.00 97.25 186 SER A N 1
ATOM 1381 C CA . SER A 1 186 ? 0.523 -14.417 -0.075 1.00 97.25 186 SER A CA 1
ATOM 1382 C C . SER A 1 186 ? 0.022 -14.655 1.351 1.00 97.25 186 SER A C 1
ATOM 1384 O O . SER A 1 186 ? -1.023 -15.284 1.529 1.00 97.25 186 SER A O 1
ATOM 1386 N N . ALA A 1 187 ? 0.733 -14.151 2.360 1.00 97.31 187 ALA A N 1
ATOM 1387 C CA . ALA A 1 187 ? 0.342 -14.294 3.756 1.00 97.31 187 ALA A CA 1
ATOM 1388 C C . ALA A 1 187 ? -0.936 -13.512 4.100 1.00 97.31 187 ALA A C 1
ATOM 1390 O O . ALA A 1 187 ? -1.802 -14.061 4.781 1.00 97.31 187 ALA A O 1
ATOM 1391 N N . ILE A 1 188 ? -1.099 -12.298 3.556 1.00 96.94 188 ILE A N 1
ATOM 1392 C CA . ILE A 1 188 ? -2.344 -11.513 3.655 1.00 96.94 188 ILE A CA 1
ATOM 1393 C C . ILE A 1 188 ? -3.496 -12.276 2.995 1.00 96.94 188 ILE A C 1
ATOM 1395 O O . ILE A 1 188 ? -4.505 -12.564 3.633 1.00 96.94 188 ILE A O 1
ATOM 1399 N N . LYS A 1 189 ? -3.326 -12.661 1.725 1.00 96.38 189 LYS A N 1
ATOM 1400 C CA . LYS A 1 189 ? -4.386 -13.282 0.917 1.00 96.38 189 LYS A CA 1
ATOM 1401 C C . LYS A 1 189 ? -4.879 -14.615 1.479 1.00 96.38 189 LYS A C 1
ATOM 1403 O O . LYS A 1 189 ? -6.060 -14.931 1.365 1.00 96.38 189 LYS A O 1
ATOM 1408 N N . ASN A 1 190 ? -3.972 -15.420 2.027 1.00 97.69 190 ASN A N 1
ATOM 1409 C CA . ASN A 1 190 ? -4.295 -16.737 2.577 1.00 97.69 190 ASN A CA 1
ATOM 1410 C C . ASN A 1 190 ? -4.534 -16.711 4.093 1.00 97.69 190 ASN A C 1
ATOM 1412 O O . ASN A 1 190 ? -4.706 -17.774 4.689 1.00 97.69 190 ASN A O 1
ATOM 1416 N N . GLU A 1 191 ? -4.512 -15.524 4.701 1.00 97.38 191 GLU A N 1
ATOM 1417 C CA . GLU A 1 191 ? -4.659 -15.298 6.139 1.00 97.38 191 GLU A CA 1
ATOM 1418 C C . GLU A 1 191 ? -3.735 -16.178 7.006 1.00 97.38 191 GLU A C 1
ATOM 1420 O O . GLU A 1 191 ? -4.138 -16.712 8.038 1.00 97.38 191 GLU A O 1
ATOM 1425 N N . THR A 1 192 ? -2.485 -16.386 6.571 1.00 97.88 192 THR A N 1
ATOM 1426 C CA . THR A 1 192 ? -1.541 -17.289 7.264 1.00 97.88 192 THR A CA 1
ATOM 1427 C C . THR A 1 192 ? -0.700 -16.605 8.336 1.00 97.88 192 THR A C 1
ATOM 1429 O O . THR A 1 192 ? -0.067 -17.295 9.132 1.00 97.88 192 THR A O 1
ATOM 1432 N N . ASP A 1 193 ? -0.670 -15.274 8.334 1.00 97.56 193 ASP A N 1
ATOM 1433 C CA . ASP A 1 193 ? 0.065 -14.433 9.279 1.00 97.56 193 ASP A CA 1
ATOM 1434 C C . ASP A 1 193 ? -0.940 -13.459 9.926 1.00 97.56 193 ASP A C 1
ATOM 1436 O O . ASP A 1 193 ? -1.356 -12.504 9.266 1.00 97.56 193 ASP A O 1
ATOM 14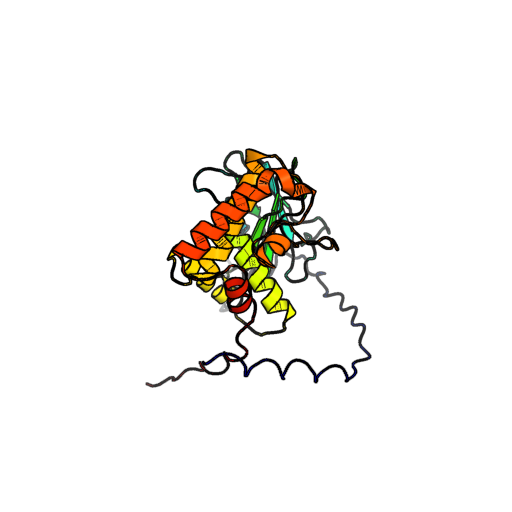40 N N . PRO A 1 194 ? -1.415 -13.725 11.159 1.00 97.88 194 PRO A N 1
ATOM 1441 C CA . PRO A 1 194 ? -2.460 -12.918 11.788 1.00 97.88 194 PRO A CA 1
ATOM 1442 C C . PRO A 1 194 ? -2.025 -11.467 12.020 1.00 97.88 194 PRO A C 1
ATOM 1444 O O . PRO A 1 194 ? -2.863 -10.574 11.916 1.00 97.88 194 PRO A O 1
ATOM 1447 N N . ASP A 1 195 ? -0.737 -11.229 12.266 1.00 97.81 195 ASP A N 1
ATOM 1448 C CA . ASP A 1 195 ? -0.186 -9.898 12.509 1.00 97.81 195 ASP A CA 1
ATOM 1449 C C . ASP A 1 195 ? -0.244 -9.063 11.228 1.00 97.81 195 ASP A C 1
ATOM 1451 O O . ASP A 1 195 ? -0.830 -7.978 11.183 1.00 97.81 195 ASP A O 1
ATOM 1455 N N . LEU A 1 196 ? 0.265 -9.618 10.128 1.00 96.94 196 LEU A N 1
ATOM 1456 C CA . LEU A 1 196 ? 0.224 -8.946 8.834 1.00 96.94 196 LEU A CA 1
ATOM 1457 C C . LEU A 1 196 ? -1.213 -8.754 8.318 1.00 96.94 196 LEU A C 1
ATOM 1459 O O . LEU A 1 196 ? -1.526 -7.724 7.717 1.00 96.94 196 LEU A O 1
ATOM 1463 N N . VAL A 1 197 ? -2.095 -9.727 8.561 1.00 98.19 197 VAL A N 1
ATOM 1464 C CA . VAL A 1 197 ? -3.518 -9.644 8.200 1.00 98.19 197 VAL A CA 1
ATOM 1465 C C . VAL A 1 197 ? -4.224 -8.544 8.986 1.00 98.19 197 VAL A C 1
ATOM 1467 O O . VAL A 1 197 ? -5.027 -7.820 8.395 1.00 98.19 197 VAL A O 1
ATOM 1470 N N . LEU A 1 198 ? -3.932 -8.397 10.284 1.00 98.06 198 LEU A N 1
ATOM 1471 C CA . LEU A 1 198 ? -4.479 -7.318 11.105 1.00 98.06 198 LEU A CA 1
ATOM 1472 C C . LEU A 1 198 ? -4.083 -5.958 10.523 1.00 98.06 198 LEU A C 1
ATOM 1474 O O . LEU A 1 198 ? -4.958 -5.148 10.227 1.00 98.06 198 LEU A O 1
ATOM 1478 N N . LEU A 1 199 ? -2.789 -5.738 10.274 1.00 97.44 199 LEU A N 1
ATOM 1479 C CA . LEU A 1 199 ? -2.288 -4.478 9.715 1.00 97.44 199 LEU A CA 1
ATOM 1480 C C . LEU A 1 199 ? -2.916 -4.163 8.349 1.00 97.44 199 LEU A C 1
ATOM 1482 O O . LEU A 1 199 ? -3.367 -3.040 8.120 1.00 97.44 199 LEU A O 1
ATOM 1486 N N . ALA A 1 200 ? -2.993 -5.150 7.450 1.00 97.38 200 ALA A N 1
ATOM 1487 C CA . ALA A 1 200 ? -3.582 -4.978 6.123 1.00 97.38 200 ALA A CA 1
ATOM 1488 C C . ALA A 1 200 ? -5.080 -4.634 6.184 1.00 97.38 200 ALA A C 1
ATOM 1490 O O . ALA A 1 200 ? -5.515 -3.674 5.549 1.00 97.38 200 ALA A O 1
ATOM 1491 N N . LYS A 1 201 ? -5.872 -5.369 6.978 1.00 97.31 201 LYS A N 1
ATOM 1492 C CA . LYS A 1 201 ? -7.316 -5.115 7.122 1.00 97.31 201 LYS A CA 1
ATOM 1493 C C . LYS A 1 201 ? -7.590 -3.745 7.746 1.00 97.31 201 LYS A C 1
ATOM 1495 O O . LYS A 1 201 ? -8.468 -3.030 7.267 1.00 97.31 201 LYS A O 1
ATOM 1500 N N . SER A 1 202 ? -6.819 -3.354 8.759 1.00 97.50 202 SER A N 1
ATOM 1501 C CA . SER A 1 202 ? -6.933 -2.039 9.400 1.00 97.50 202 SER A CA 1
ATOM 1502 C C . SER A 1 202 ? -6.566 -0.896 8.450 1.00 97.50 202 SER A C 1
ATOM 1504 O O . SER A 1 202 ? -7.246 0.129 8.431 1.00 97.50 202 SER A O 1
ATOM 1506 N N . ALA A 1 203 ? -5.549 -1.084 7.599 1.00 96.81 203 ALA A N 1
ATOM 1507 C CA . ALA A 1 203 ? -5.184 -0.116 6.564 1.00 96.81 203 ALA A CA 1
ATOM 1508 C C . ALA A 1 203 ? -6.307 0.093 5.536 1.00 96.81 203 ALA A C 1
ATOM 1510 O O . ALA A 1 203 ? -6.597 1.234 5.168 1.00 96.81 203 ALA A O 1
ATOM 1511 N N . VAL A 1 204 ? -6.951 -0.993 5.092 1.00 96.56 204 VAL A N 1
ATOM 1512 C CA . VAL A 1 204 ? -8.099 -0.939 4.171 1.00 96.56 204 VAL A CA 1
ATOM 1513 C C . VAL A 1 204 ? -9.274 -0.198 4.808 1.00 96.56 204 VAL A C 1
ATOM 1515 O O . VAL A 1 204 ? -9.810 0.723 4.193 1.00 96.56 204 VAL A O 1
ATOM 1518 N N . GLU A 1 205 ? -9.640 -0.525 6.051 1.00 96.38 205 GLU A N 1
ATOM 1519 C CA . GLU A 1 205 ? -10.744 0.149 6.749 1.00 96.38 205 GLU A CA 1
ATOM 1520 C C . GLU A 1 205 ? -10.466 1.649 6.940 1.00 96.38 205 GLU A C 1
ATOM 1522 O O . GLU A 1 205 ? -11.335 2.487 6.677 1.00 96.38 205 GLU A O 1
ATOM 1527 N N . LEU A 1 206 ? -9.246 2.012 7.352 1.00 96.12 206 LEU A N 1
ATOM 1528 C CA . LEU A 1 206 ? -8.838 3.408 7.497 1.00 96.12 206 LEU A CA 1
ATOM 1529 C C . LEU A 1 206 ? -8.963 4.161 6.166 1.00 96.12 206 LEU A C 1
ATOM 1531 O O . LEU A 1 206 ? -9.626 5.201 6.104 1.00 96.12 206 LEU A O 1
ATOM 1535 N N . PHE A 1 207 ? -8.371 3.625 5.094 1.00 95.56 207 PHE A N 1
ATOM 1536 C CA . PHE A 1 207 ? -8.396 4.262 3.780 1.00 95.56 207 PHE A CA 1
ATOM 1537 C C . PHE A 1 207 ? -9.826 4.411 3.255 1.00 95.56 207 PHE A C 1
ATOM 1539 O O . PHE A 1 207 ? -10.203 5.494 2.808 1.00 95.56 207 PHE A O 1
ATOM 1546 N N . PHE A 1 208 ? -10.649 3.364 3.356 1.00 94.94 208 PHE A N 1
ATOM 1547 C CA . PHE A 1 208 ? -12.046 3.391 2.927 1.00 94.94 208 PHE A CA 1
ATOM 1548 C C . PHE A 1 208 ? -12.836 4.507 3.626 1.00 94.94 208 PHE A C 1
ATOM 1550 O O . PHE A 1 208 ? -13.558 5.273 2.977 1.00 94.94 208 PHE A O 1
ATOM 1557 N N . ASN A 1 209 ? -12.672 4.657 4.943 1.00 94.56 209 ASN A N 1
ATOM 1558 C CA . ASN A 1 209 ? -13.364 5.697 5.702 1.00 94.56 209 ASN A CA 1
ATOM 1559 C C . ASN A 1 209 ? -12.884 7.110 5.341 1.00 94.56 209 ASN A C 1
ATOM 1561 O O . ASN A 1 209 ? -13.712 8.013 5.178 1.00 94.56 209 ASN A O 1
ATOM 1565 N N . MET A 1 210 ? -11.578 7.300 5.142 1.00 94.12 210 MET A N 1
ATOM 1566 C CA . MET A 1 210 ? -11.030 8.574 4.670 1.00 94.12 210 MET A CA 1
ATOM 1567 C C . MET A 1 210 ? -11.514 8.905 3.250 1.00 94.12 210 MET A C 1
ATOM 1569 O O . MET A 1 210 ? -11.986 10.015 3.006 1.00 94.12 210 MET A O 1
ATOM 1573 N N . TYR A 1 211 ? -11.458 7.941 2.326 1.00 94.00 211 TYR A N 1
ATOM 1574 C CA . TYR A 1 211 ? -11.723 8.140 0.900 1.00 94.00 211 TYR A CA 1
ATOM 1575 C C . TYR A 1 211 ? -13.211 8.225 0.550 1.00 94.00 211 TYR A C 1
ATOM 1577 O O . TYR A 1 211 ? -13.628 9.097 -0.217 1.00 94.00 211 TYR A O 1
ATOM 1585 N N . LYS A 1 212 ? -14.038 7.294 1.041 1.00 90.06 212 LYS A N 1
ATOM 1586 C CA . LYS A 1 212 ? -15.442 7.164 0.614 1.00 90.06 212 LYS A CA 1
ATOM 1587 C C . LYS A 1 212 ? -16.416 7.845 1.551 1.00 90.06 212 LYS A C 1
ATOM 1589 O O . LYS A 1 212 ? -17.372 8.446 1.066 1.00 90.06 212 LYS A O 1
ATOM 1594 N N . VAL A 1 213 ? -16.199 7.726 2.858 1.00 89.62 213 VAL A N 1
ATOM 1595 C CA . VAL A 1 213 ? -17.185 8.170 3.849 1.00 89.62 213 VAL A CA 1
ATOM 1596 C C . VAL A 1 213 ? -17.043 9.663 4.112 1.00 89.62 213 VAL A C 1
ATOM 1598 O O . VAL A 1 213 ? -17.998 10.405 3.902 1.00 89.62 213 VAL A O 1
ATOM 1601 N N . GLU A 1 214 ? -15.861 10.104 4.540 1.00 91.12 214 GLU A N 1
ATOM 1602 C CA . GLU A 1 214 ? -15.679 11.467 5.054 1.00 91.12 214 GLU A CA 1
ATOM 1603 C C . GLU A 1 214 ? -14.914 12.399 4.100 1.00 91.12 214 GLU A C 1
ATOM 1605 O O . GLU A 1 214 ? -14.882 13.606 4.332 1.00 91.12 214 GLU A O 1
ATOM 1610 N N . LYS A 1 215 ? -14.328 11.873 3.011 1.00 93.00 215 LYS A N 1
ATOM 1611 C CA . LYS A 1 215 ? -13.532 12.644 2.030 1.00 93.00 215 LYS A CA 1
ATOM 1612 C C . LYS A 1 215 ? -12.407 13.448 2.701 1.00 93.00 215 LYS A C 1
ATOM 1614 O O . LYS A 1 215 ? -12.203 14.632 2.427 1.00 93.00 215 LYS A O 1
ATOM 1619 N N . ILE A 1 216 ? -11.688 12.795 3.611 1.00 91.12 216 ILE A N 1
ATOM 1620 C CA . ILE A 1 216 ? -10.610 13.390 4.403 1.00 91.12 216 ILE A CA 1
ATOM 1621 C C . ILE A 1 216 ? -9.313 13.354 3.592 1.00 91.12 216 ILE A C 1
ATOM 1623 O O . ILE A 1 216 ? -8.707 12.299 3.417 1.00 91.12 216 ILE A O 1
ATOM 1627 N N . ASN A 1 217 ? -8.858 14.522 3.135 1.00 90.12 217 ASN A N 1
ATOM 1628 C CA . ASN A 1 217 ? -7.593 14.680 2.411 1.00 90.12 217 ASN A CA 1
ATOM 1629 C C . ASN A 1 217 ? -6.391 14.846 3.367 1.00 90.12 217 ASN A C 1
ATOM 1631 O O . ASN A 1 217 ? -5.683 15.856 3.324 1.00 90.12 217 ASN A O 1
ATOM 1635 N N . SER A 1 218 ? -6.191 13.868 4.250 1.00 88.00 218 SER A N 1
ATOM 1636 C CA . SER A 1 218 ? -5.014 13.780 5.127 1.00 88.00 218 SER A CA 1
ATOM 1637 C C . SER A 1 218 ? -4.017 12.757 4.588 1.00 88.00 218 SER A C 1
ATOM 1639 O O . SER A 1 218 ? -4.393 11.847 3.849 1.00 88.00 218 SER A O 1
ATOM 1641 N N . THR A 1 219 ? -2.749 12.898 4.974 1.00 88.75 219 THR A N 1
ATOM 1642 C CA . THR A 1 219 ? -1.672 11.986 4.577 1.00 88.75 219 THR A CA 1
ATOM 1643 C C . THR A 1 219 ? -1.980 10.567 5.047 1.00 88.75 219 THR A C 1
ATOM 1645 O O . THR A 1 219 ? -1.947 10.299 6.243 1.00 88.75 219 THR A O 1
ATOM 1648 N N . PHE A 1 220 ? -2.288 9.650 4.125 1.00 86.88 220 PHE A N 1
ATOM 1649 C CA . PHE A 1 220 ? -2.552 8.248 4.483 1.00 86.88 220 PHE A CA 1
ATOM 1650 C C . PHE A 1 220 ? -1.267 7.524 4.895 1.00 86.88 220 PHE A C 1
ATOM 1652 O O . PHE A 1 220 ? -1.219 6.870 5.931 1.00 86.88 220 PHE A O 1
ATOM 1659 N N . SER A 1 221 ? -0.209 7.673 4.098 1.00 78.56 221 SER A N 1
ATOM 1660 C CA . SER A 1 221 ? 1.064 6.973 4.265 1.00 78.56 221 SER A CA 1
ATOM 1661 C C . SER A 1 221 ? 2.247 7.940 4.190 1.00 78.56 221 SER A C 1
ATOM 1663 O O . SER A 1 221 ? 2.183 8.964 3.510 1.00 78.56 221 SER A O 1
ATOM 1665 N N . SER A 1 222 ? 3.367 7.596 4.831 1.00 64.62 222 SER A N 1
ATOM 1666 C CA . SER A 1 222 ? 4.603 8.400 4.840 1.00 64.62 222 SER A CA 1
ATOM 1667 C C . SER A 1 222 ? 5.404 8.321 3.528 1.00 64.62 222 SER A C 1
ATOM 1669 O O . SER A 1 222 ? 6.610 8.567 3.489 1.00 64.62 222 SER A O 1
ATOM 1671 N N . LEU A 1 223 ? 4.758 7.972 2.410 1.00 56.03 223 LEU A N 1
ATOM 1672 C CA . LEU A 1 223 ? 5.381 7.890 1.089 1.00 56.03 223 LEU A CA 1
ATOM 1673 C C . LEU A 1 223 ? 5.572 9.302 0.509 1.00 56.03 223 LEU A C 1
ATOM 1675 O O . LEU A 1 223 ? 4.979 9.681 -0.500 1.00 56.03 223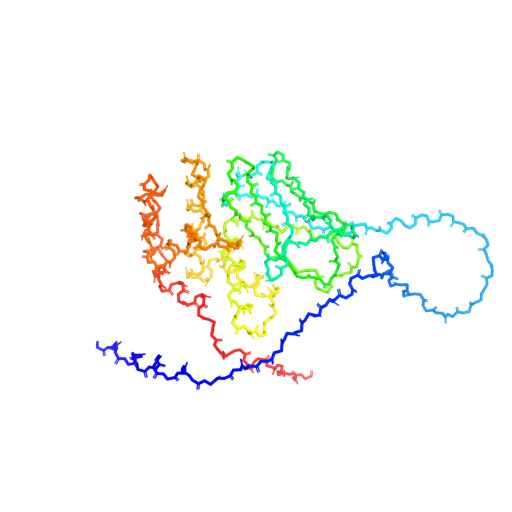 LEU A O 1
ATOM 1679 N N . GLY A 1 224 ? 6.405 10.102 1.167 1.00 49.78 224 GLY A N 1
ATOM 1680 C CA . GLY A 1 224 ? 6.710 11.472 0.792 1.00 49.78 224 GLY A CA 1
ATOM 1681 C C . GLY A 1 224 ? 7.786 12.078 1.687 1.00 49.78 224 GLY A C 1
ATOM 1682 O O . GLY A 1 224 ? 8.129 11.546 2.735 1.00 49.78 224 GLY A O 1
ATOM 1683 N N . ASN A 1 225 ? 8.318 13.227 1.272 1.00 48.97 225 ASN A N 1
ATOM 1684 C CA . ASN A 1 225 ? 9.275 14.011 2.060 1.00 48.97 225 ASN A CA 1
ATOM 1685 C C . ASN A 1 225 ? 8.589 14.852 3.161 1.00 48.97 225 ASN A C 1
ATOM 1687 O O . ASN A 1 225 ? 9.173 15.829 3.635 1.00 48.97 225 ASN A O 1
ATOM 1691 N N . SER A 1 226 ? 7.334 14.554 3.514 1.00 51.09 226 SER A N 1
ATOM 1692 C CA . SER A 1 226 ? 6.604 15.298 4.539 1.00 51.09 226 SER A CA 1
ATOM 1693 C C . SER A 1 226 ? 7.031 14.825 5.921 1.00 51.09 226 SER A C 1
ATOM 1695 O O . SER A 1 226 ? 7.024 13.636 6.211 1.00 51.09 226 SER A O 1
ATOM 1697 N N . ALA A 1 227 ? 7.362 15.775 6.790 1.00 53.25 227 ALA A N 1
ATOM 1698 C CA . ALA A 1 227 ? 7.635 15.533 8.206 1.00 53.25 227 ALA A CA 1
ATOM 1699 C C . ALA A 1 227 ? 6.356 15.267 9.033 1.00 53.25 227 ALA A C 1
ATOM 1701 O O . ALA A 1 227 ? 6.385 15.406 10.251 1.00 53.25 227 ALA A O 1
ATOM 1702 N N . GLU A 1 228 ? 5.233 14.974 8.374 1.00 58.75 228 GLU A N 1
ATOM 1703 C CA . GLU A 1 228 ? 3.942 14.715 9.008 1.00 58.75 228 GLU A CA 1
ATOM 1704 C C . GLU A 1 228 ? 3.748 13.204 9.141 1.00 58.75 228 GLU A C 1
ATOM 1706 O O . GLU A 1 228 ? 3.878 12.480 8.150 1.00 58.75 228 GLU A O 1
ATOM 1711 N N . GLU A 1 229 ? 3.448 12.751 10.358 1.00 70.88 229 GLU A N 1
ATOM 1712 C CA . GLU A 1 229 ? 3.041 11.375 10.651 1.00 70.88 229 GLU A CA 1
ATOM 1713 C C . GLU A 1 229 ? 1.762 11.059 9.861 1.00 70.88 229 GLU A C 1
ATOM 1715 O O . GLU A 1 229 ? 0.767 11.788 9.917 1.00 70.88 229 GLU A O 1
ATOM 1720 N N . GLY A 1 230 ? 1.802 9.995 9.057 1.00 86.31 230 GLY A N 1
ATOM 1721 C CA . GLY A 1 230 ? 0.646 9.571 8.268 1.00 86.31 230 GLY A CA 1
ATOM 1722 C C . GLY A 1 230 ? -0.436 8.951 9.153 1.00 86.31 230 GLY A C 1
ATOM 1723 O O . GLY A 1 230 ? -0.132 8.383 10.195 1.00 86.31 230 GLY A O 1
ATOM 1724 N N . ALA A 1 231 ? -1.695 8.996 8.717 1.00 91.94 231 ALA A N 1
ATOM 1725 C CA . ALA A 1 231 ? -2.823 8.371 9.415 1.00 91.94 231 ALA A CA 1
ATOM 1726 C C . ALA A 1 231 ? -2.590 6.874 9.690 1.00 91.94 231 ALA A C 1
ATOM 1728 O O . ALA A 1 231 ? -3.023 6.349 10.711 1.00 91.94 231 ALA A O 1
ATOM 1729 N N . LEU A 1 232 ? -1.890 6.184 8.785 1.00 93.75 232 LEU A N 1
ATOM 1730 C CA . LEU A 1 232 ? -1.519 4.784 8.966 1.00 93.75 232 LEU A CA 1
ATOM 1731 C C . LEU A 1 232 ? -0.451 4.591 10.055 1.00 93.75 232 LEU A C 1
ATOM 1733 O O . LEU A 1 232 ? -0.463 3.578 10.742 1.00 93.75 232 LEU A O 1
ATOM 1737 N N . GLU A 1 233 ? 0.478 5.538 10.198 1.00 92.88 233 GLU A N 1
ATOM 1738 C CA . GLU A 1 233 ? 1.526 5.488 11.225 1.00 92.88 233 GLU A CA 1
ATOM 1739 C C . GLU A 1 233 ? 0.951 5.754 12.619 1.00 92.88 233 GLU A C 1
ATOM 1741 O O . GLU A 1 233 ? 1.277 4.996 13.529 1.00 92.88 233 GLU A O 1
ATOM 1746 N N . ASP A 1 234 ? 0.051 6.742 12.724 1.00 93.69 234 ASP A N 1
ATOM 1747 C CA . ASP A 1 234 ? -0.774 7.038 13.909 1.00 93.69 234 ASP A CA 1
ATOM 1748 C C . ASP A 1 234 ? -1.533 5.777 14.347 1.00 93.69 234 ASP A C 1
ATOM 1750 O O . ASP A 1 234 ? -1.284 5.242 15.423 1.00 93.69 234 ASP A O 1
ATOM 1754 N N . LEU A 1 235 ? -2.324 5.188 13.436 1.00 94.69 235 LEU A N 1
ATOM 1755 C CA . LEU A 1 235 ? -3.075 3.967 13.731 1.00 94.69 235 LEU A CA 1
ATOM 1756 C C . LEU A 1 235 ? -2.181 2.811 14.178 1.00 94.69 235 LEU A C 1
ATOM 1758 O O . LEU A 1 235 ? -2.545 2.057 15.072 1.00 94.69 235 LEU A O 1
ATOM 1762 N N . PHE A 1 236 ? -1.037 2.615 13.524 1.00 94.69 236 PHE A N 1
ATOM 1763 C CA . PHE A 1 236 ? -0.167 1.485 13.824 1.00 94.69 236 PHE A CA 1
ATOM 1764 C C . PHE A 1 236 ? 0.652 1.687 15.104 1.00 94.69 236 PHE A C 1
ATOM 1766 O O . PHE A 1 236 ? 1.220 0.718 15.597 1.00 94.69 236 PHE A O 1
ATOM 1773 N N . GLU A 1 237 ? 0.778 2.905 15.635 1.00 93.12 237 GLU A N 1
ATOM 1774 C CA . GLU A 1 237 ? 1.518 3.143 16.878 1.00 93.12 237 GLU A CA 1
ATOM 1775 C C . GLU A 1 237 ? 0.872 2.446 18.073 1.00 93.12 237 GLU A C 1
ATOM 1777 O O . GLU A 1 237 ? 1.569 1.731 18.793 1.00 93.12 237 GLU A O 1
ATOM 1782 N N . ASP A 1 238 ? -0.436 2.602 18.253 1.00 92.44 238 ASP A N 1
ATOM 1783 C CA . ASP A 1 238 ? -1.132 2.064 19.424 1.00 92.44 238 ASP A CA 1
ATOM 1784 C C . ASP A 1 238 ? -2.563 1.576 19.146 1.00 92.44 238 ASP A C 1
ATOM 1786 O O . ASP A 1 238 ? -3.298 1.239 20.076 1.00 92.44 238 ASP A O 1
ATOM 1790 N N . GLY A 1 239 ? -2.963 1.504 17.875 1.00 93.06 239 GLY A N 1
ATOM 1791 C CA . GLY A 1 239 ? -4.317 1.127 17.474 1.00 93.06 239 GLY A CA 1
ATOM 1792 C C . GLY A 1 239 ? -5.329 2.269 17.546 1.00 93.06 239 GLY A C 1
ATOM 1793 O O . GLY A 1 239 ? -6.506 2.027 17.275 1.00 93.06 239 GLY A O 1
ATOM 1794 N N . SER A 1 240 ? -4.905 3.493 17.877 1.00 95.44 240 SER A N 1
ATOM 1795 C CA . SER A 1 240 ? -5.776 4.661 17.995 1.00 95.44 240 SER A CA 1
ATOM 1796 C C . SER A 1 240 ? -5.533 5.707 16.902 1.00 95.44 240 SER A C 1
ATOM 1798 O O . SER A 1 240 ? -4.495 5.733 16.250 1.00 95.44 240 SER A O 1
ATOM 1800 N N . LEU A 1 241 ? -6.535 6.557 16.649 1.00 94.88 241 LEU A N 1
ATOM 1801 C CA . LEU A 1 241 ? -6.396 7.711 15.750 1.00 94.88 241 LEU A CA 1
ATOM 1802 C C . LEU A 1 241 ? -6.373 9.005 16.558 1.00 94.88 241 LEU A C 1
ATOM 1804 O O . LEU A 1 241 ? -7.422 9.535 16.949 1.00 94.88 241 LEU A O 1
ATOM 1808 N N . ASP A 1 242 ? -5.192 9.552 16.799 1.00 94.69 242 ASP A N 1
ATOM 1809 C CA . ASP A 1 242 ? -5.015 10.748 17.617 1.00 94.69 242 ASP A CA 1
ATOM 1810 C C . ASP A 1 242 ? -4.943 12.039 16.807 1.00 94.69 242 ASP A C 1
ATOM 1812 O O . ASP A 1 242 ? -5.137 13.138 17.349 1.00 94.69 242 ASP A O 1
ATOM 1816 N N . GLN A 1 243 ? -4.787 11.935 15.488 1.00 90.75 243 GLN A N 1
ATOM 1817 C CA . GLN A 1 243 ? -4.821 13.101 14.617 1.00 90.75 243 GLN A CA 1
ATOM 1818 C C . GLN A 1 243 ? -6.189 13.813 14.662 1.00 90.75 243 GLN A C 1
ATOM 1820 O O . GLN A 1 243 ? -7.221 13.228 14.316 1.00 90.75 243 GLN A O 1
ATOM 1825 N N . PRO A 1 244 ? -6.239 15.131 14.965 1.00 89.50 244 PRO A N 1
ATOM 1826 C CA . PRO A 1 244 ? -7.497 15.881 15.017 1.00 89.50 244 PRO A CA 1
ATOM 1827 C C . PRO A 1 244 ? -8.303 15.845 13.711 1.00 89.50 244 PRO A C 1
ATOM 1829 O O . PRO A 1 244 ? -9.530 15.944 13.741 1.00 89.50 244 PRO A O 1
ATOM 1832 N N . GLY A 1 245 ? -7.622 15.701 12.568 1.00 88.81 245 GLY A N 1
ATOM 1833 C CA . GLY A 1 245 ? -8.246 15.583 11.248 1.00 88.81 245 GLY A CA 1
ATOM 1834 C C . GLY A 1 245 ? -9.015 14.276 11.027 1.00 88.81 245 GLY A C 1
ATOM 1835 O O . GLY A 1 245 ? -9.803 14.205 10.090 1.00 88.81 245 GLY A O 1
ATOM 1836 N N . LEU A 1 246 ? -8.825 13.270 11.887 1.00 93.69 246 LEU A N 1
ATOM 1837 C CA . LEU A 1 246 ? -9.440 11.941 11.787 1.00 93.69 246 LEU A CA 1
ATOM 1838 C C . LEU A 1 246 ? -10.556 11.720 12.819 1.00 93.69 246 LEU A C 1
ATOM 1840 O O . LEU A 1 246 ? -11.160 10.650 12.873 1.00 93.69 246 LEU A O 1
ATOM 1844 N N . ALA A 1 247 ? -10.888 12.740 13.617 1.00 94.25 247 ALA A N 1
ATOM 1845 C CA . ALA A 1 247 ? -11.854 12.621 14.708 1.00 94.25 247 ALA A CA 1
ATOM 1846 C C . ALA A 1 247 ? -13.251 12.135 14.266 1.00 94.25 247 ALA A C 1
ATOM 1848 O O . ALA A 1 247 ? -13.953 11.520 15.064 1.00 94.25 247 ALA A O 1
ATOM 1849 N N . SER A 1 248 ? -13.667 12.393 13.018 1.00 96.00 248 SER A N 1
ATOM 1850 C CA . SER A 1 248 ? -14.962 11.929 12.491 1.00 96.00 248 SER A CA 1
ATOM 1851 C C . SER A 1 248 ? -15.002 10.431 12.174 1.00 96.00 248 SER A C 1
ATOM 1853 O O . SER A 1 248 ? -16.089 9.854 12.176 1.00 96.00 248 SER A O 1
ATOM 1855 N N . ILE A 1 249 ? -13.849 9.795 11.934 1.00 96.00 249 ILE A N 1
ATOM 1856 C CA . ILE A 1 249 ? -13.746 8.355 11.637 1.00 96.00 249 ILE A CA 1
ATOM 1857 C C . ILE A 1 249 ? -13.187 7.533 12.803 1.00 96.00 249 ILE A C 1
ATOM 1859 O O . ILE A 1 249 ? -13.363 6.317 12.793 1.00 96.00 249 ILE A O 1
ATOM 1863 N N . LYS A 1 250 ? -12.580 8.190 13.804 1.00 96.12 250 LYS A N 1
ATOM 1864 C CA . LYS A 1 250 ? -11.911 7.591 14.973 1.00 96.12 250 LYS A CA 1
ATOM 1865 C C . LYS A 1 250 ? -12.659 6.395 15.561 1.00 96.12 250 LYS A C 1
ATOM 1867 O O . LYS A 1 250 ? -12.201 5.269 15.429 1.00 96.12 250 LYS A O 1
ATOM 1872 N N . GLU A 1 251 ? -13.852 6.627 16.111 1.00 96.94 251 GLU A N 1
ATOM 1873 C CA . GLU A 1 251 ? -14.638 5.588 16.798 1.00 96.94 251 GLU A CA 1
ATOM 1874 C C . GLU A 1 251 ? -14.905 4.365 15.907 1.00 96.94 251 GLU A C 1
ATOM 1876 O O . GLU A 1 251 ? -14.894 3.232 16.383 1.00 96.94 251 GLU A O 1
ATOM 1881 N N . ARG A 1 252 ? -15.124 4.574 14.603 1.00 96.69 252 ARG A N 1
ATOM 1882 C CA . ARG A 1 252 ? -15.431 3.485 13.671 1.00 96.69 252 ARG A CA 1
ATOM 1883 C C . ARG A 1 252 ? -14.202 2.640 13.360 1.00 96.69 252 ARG A C 1
ATOM 1885 O O . ARG A 1 252 ? -14.300 1.418 13.401 1.00 96.69 252 ARG A O 1
ATOM 1892 N N . VAL A 1 253 ? -13.081 3.289 13.051 1.00 96.88 253 VAL A N 1
ATOM 1893 C CA . VAL A 1 253 ? -11.828 2.595 12.730 1.00 96.88 253 VAL A CA 1
ATOM 1894 C C . VAL A 1 253 ? -11.312 1.857 13.963 1.00 96.88 253 VAL A C 1
ATOM 1896 O O . VAL A 1 253 ? -11.004 0.677 13.863 1.00 96.88 253 VAL A O 1
ATOM 1899 N N . GLU A 1 254 ? -11.311 2.494 15.135 1.00 97.38 254 GLU A N 1
ATOM 1900 C CA . GLU A 1 254 ? -10.860 1.867 16.386 1.00 97.38 254 GLU A CA 1
ATOM 1901 C C . GLU A 1 254 ? -11.727 0.666 16.772 1.00 97.38 254 GLU A C 1
ATOM 1903 O O . GLU A 1 254 ? -11.197 -0.395 17.086 1.00 97.38 254 GLU A O 1
ATOM 1908 N N . THR A 1 255 ? -13.057 0.774 16.652 1.00 98.06 255 THR A N 1
ATOM 1909 C CA . THR A 1 255 ? -13.951 -0.373 16.899 1.00 98.06 255 THR A CA 1
ATOM 1910 C C . THR A 1 255 ? -13.636 -1.535 15.954 1.00 98.06 255 THR A C 1
ATOM 1912 O O . THR A 1 255 ? -13.591 -2.687 16.382 1.00 98.06 255 THR A O 1
ATOM 1915 N N . PHE A 1 256 ? -13.401 -1.252 14.668 1.00 97.75 256 PHE A N 1
ATOM 1916 C CA . PHE A 1 256 ? -13.020 -2.285 13.706 1.00 97.75 256 PHE A CA 1
ATOM 1917 C C . PHE A 1 256 ? -11.687 -2.946 14.077 1.00 97.75 256 PHE A C 1
ATOM 1919 O O . PHE A 1 256 ? -11.576 -4.172 14.013 1.00 97.75 256 PHE A O 1
ATOM 1926 N N . VAL A 1 257 ? -10.689 -2.154 14.482 1.00 97.38 257 VAL A N 1
ATOM 1927 C CA . VAL A 1 257 ? -9.394 -2.668 14.943 1.00 97.38 257 VAL A CA 1
ATOM 1928 C C . VAL A 1 257 ? -9.589 -3.585 16.146 1.00 97.38 257 VAL A C 1
ATOM 1930 O O . VAL A 1 257 ? -9.182 -4.739 16.069 1.00 97.38 257 VAL A O 1
ATOM 1933 N N . GLU A 1 258 ? -10.285 -3.146 17.197 1.00 97.88 258 GLU A N 1
ATOM 1934 C CA . GLU A 1 258 ? -10.541 -3.955 18.402 1.00 97.88 258 GLU A CA 1
ATOM 1935 C C . GLU A 1 258 ? -11.252 -5.289 18.083 1.00 97.88 258 GLU A C 1
ATOM 1937 O O . GLU A 1 258 ? -10.934 -6.349 18.644 1.00 97.88 258 GLU A O 1
ATOM 1942 N N . GLU A 1 259 ? -12.218 -5.265 17.157 1.00 98.12 259 GLU A N 1
ATOM 1943 C CA . GLU A 1 259 ? -12.897 -6.470 16.674 1.00 98.12 259 GLU A CA 1
ATOM 1944 C C . GLU A 1 259 ? -11.918 -7.424 15.973 1.00 98.12 259 GLU A C 1
ATOM 1946 O O . GLU A 1 259 ? -11.946 -8.634 16.231 1.00 98.12 259 GLU A O 1
ATOM 1951 N N . LYS A 1 260 ? -11.024 -6.898 15.126 1.00 98.06 260 LYS A N 1
ATOM 1952 C CA . LYS A 1 260 ? -10.017 -7.696 14.412 1.00 98.06 260 LYS A CA 1
ATOM 1953 C C . LYS A 1 260 ? -8.893 -8.200 15.300 1.00 98.06 260 LYS A C 1
ATOM 1955 O O . LYS A 1 260 ? -8.487 -9.348 15.128 1.00 98.06 260 LYS A O 1
ATOM 1960 N N . GLU A 1 261 ? -8.458 -7.425 16.282 1.00 97.56 261 GLU A N 1
ATOM 1961 C CA . GLU A 1 261 ? -7.518 -7.877 17.307 1.00 97.56 261 GLU A CA 1
ATOM 1962 C C . GLU A 1 261 ? -8.079 -9.084 18.069 1.00 97.56 261 GLU A C 1
ATOM 1964 O O . GLU A 1 261 ? -7.412 -10.105 18.252 1.00 97.56 261 GLU A O 1
ATOM 1969 N N . THR A 1 262 ? -9.360 -9.015 18.443 1.00 98.06 262 THR A N 1
ATOM 1970 C CA . THR A 1 262 ? -10.056 -10.119 19.117 1.00 98.06 262 THR A CA 1
ATOM 1971 C C . THR A 1 262 ? -10.205 -11.347 18.211 1.00 98.06 262 THR A C 1
ATOM 1973 O O . THR A 1 262 ? -10.039 -12.477 18.676 1.00 98.06 262 THR A O 1
ATOM 1976 N N . GLU A 1 263 ? -10.532 -11.146 16.930 1.00 98.00 263 GLU A N 1
ATOM 1977 C CA . GLU A 1 263 ? -10.684 -12.212 15.928 1.00 98.00 263 GLU A CA 1
ATOM 1978 C C . GLU A 1 263 ? -9.366 -12.950 15.660 1.00 98.00 263 GLU A C 1
ATOM 1980 O O . GLU A 1 263 ? -9.356 -14.181 15.595 1.00 98.00 263 GLU A O 1
ATOM 1985 N N . LEU A 1 264 ? -8.269 -12.205 15.517 1.00 97.44 264 LEU A N 1
ATOM 1986 C CA . LEU A 1 264 ? -6.961 -12.723 15.109 1.00 97.44 264 LEU A CA 1
ATOM 1987 C C . LEU A 1 264 ? -6.080 -13.128 16.300 1.00 97.44 264 LEU A C 1
ATOM 1989 O O . LEU A 1 264 ? -5.149 -13.915 16.133 1.00 97.44 264 LEU A O 1
ATOM 1993 N N . GLY A 1 265 ? -6.405 -12.662 17.508 1.00 97.88 265 GLY A N 1
ATOM 1994 C CA . GLY A 1 265 ? -5.691 -13.007 18.736 1.00 97.88 265 GLY A CA 1
ATOM 1995 C C . GLY A 1 265 ? -4.329 -12.322 18.877 1.00 97.88 265 GLY A C 1
ATOM 1996 O O . GLY A 1 265 ? -3.440 -12.908 19.495 1.00 97.88 265 GLY A O 1
ATOM 1997 N N . THR A 1 266 ? -4.185 -11.120 18.316 1.00 97.75 266 THR A N 1
ATOM 1998 C CA . THR A 1 266 ? -2.993 -10.251 18.356 1.00 97.75 266 THR A CA 1
ATOM 1999 C C . THR A 1 266 ? -3.433 -8.786 18.451 1.00 97.75 266 THR A C 1
ATOM 2001 O O . THR A 1 266 ? -4.582 -8.493 18.118 1.00 97.75 266 THR A O 1
ATOM 2004 N N . THR A 1 267 ? -2.575 -7.877 18.920 1.00 97.62 267 THR A N 1
ATOM 2005 C CA . THR A 1 267 ? -2.856 -6.426 18.926 1.00 97.62 267 THR A CA 1
ATOM 2006 C C . THR A 1 267 ? -2.152 -5.719 17.771 1.00 97.62 267 THR A C 1
ATOM 2008 O O . THR A 1 267 ? -1.185 -6.245 17.228 1.00 97.62 267 THR A O 1
ATOM 2011 N N . ILE A 1 268 ? -2.589 -4.513 17.390 1.00 96.12 268 ILE A N 1
ATOM 2012 C CA . ILE A 1 268 ? -1.901 -3.714 16.366 1.00 96.12 268 ILE A CA 1
ATOM 2013 C C . ILE A 1 268 ? -0.452 -3.422 16.776 1.00 96.12 268 ILE A C 1
ATOM 2015 O O . ILE A 1 268 ? 0.437 -3.483 15.929 1.00 96.12 268 ILE A O 1
ATOM 2019 N N . GLU A 1 269 ? -0.211 -3.144 18.060 1.00 95.25 269 GLU A N 1
ATOM 2020 C CA . GLU A 1 269 ? 1.128 -2.879 18.598 1.00 95.25 269 GLU A CA 1
ATOM 2021 C C . GLU A 1 269 ? 2.025 -4.123 18.467 1.00 95.25 269 GLU A C 1
ATOM 2023 O O . GLU A 1 269 ? 3.119 -4.033 17.909 1.00 95.25 269 GLU A O 1
ATOM 2028 N N . GLU A 1 270 ? 1.537 -5.294 18.906 1.00 95.44 270 GLU A N 1
ATOM 2029 C CA . GLU A 1 270 ? 2.256 -6.572 18.784 1.00 95.44 270 GLU A CA 1
ATOM 2030 C C . GLU A 1 270 ? 2.495 -6.925 17.306 1.00 95.44 270 GLU A C 1
ATOM 2032 O O . GLU A 1 270 ? 3.599 -7.322 16.931 1.00 95.44 270 GLU A O 1
ATOM 2037 N N . ALA A 1 271 ? 1.496 -6.706 16.448 1.00 96.12 271 ALA A N 1
ATOM 2038 C CA . ALA A 1 271 ? 1.594 -6.964 15.020 1.00 96.12 271 ALA A CA 1
ATOM 2039 C C . ALA A 1 271 ? 2.606 -6.046 14.324 1.00 96.12 271 ALA A C 1
ATOM 2041 O O . ALA A 1 271 ? 3.383 -6.504 13.485 1.00 96.12 271 ALA A O 1
ATOM 2042 N N . LYS A 1 272 ? 2.632 -4.749 14.665 1.00 94.69 272 LYS A N 1
ATOM 2043 C CA . LYS A 1 272 ? 3.641 -3.812 14.156 1.00 94.69 272 LYS A CA 1
ATOM 2044 C C . LYS A 1 272 ? 5.035 -4.239 14.597 1.00 94.69 272 LYS A C 1
ATOM 2046 O O . LYS A 1 272 ? 5.932 -4.239 13.756 1.00 94.69 272 LYS A O 1
ATOM 2051 N N . GLU A 1 273 ? 5.215 -4.599 15.868 1.00 93.56 273 GLU A N 1
ATOM 2052 C CA . GLU A 1 273 ? 6.496 -5.090 16.387 1.00 93.56 273 GLU A CA 1
ATOM 2053 C C . GLU A 1 273 ? 6.951 -6.319 15.586 1.00 93.56 273 GLU A C 1
ATOM 2055 O O . GLU A 1 273 ? 8.008 -6.277 14.972 1.00 93.56 273 GLU A O 1
ATOM 2060 N N . GLU A 1 274 ? 6.134 -7.365 15.453 1.00 93.44 274 GLU A N 1
ATOM 2061 C CA . GLU A 1 274 ? 6.543 -8.600 14.758 1.00 93.44 274 GLU A CA 1
ATOM 2062 C C . GLU A 1 274 ? 6.794 -8.400 13.249 1.00 93.44 274 GLU A C 1
ATOM 2064 O O . GLU A 1 274 ? 7.712 -8.989 12.670 1.00 93.44 274 GLU A O 1
ATOM 2069 N N . VAL A 1 275 ? 5.985 -7.571 12.582 1.00 92.81 275 VAL A N 1
ATOM 2070 C CA . VAL A 1 275 ? 6.051 -7.397 11.123 1.00 92.81 275 VAL A CA 1
ATOM 2071 C C . VAL A 1 275 ? 7.153 -6.421 10.701 1.00 92.81 275 VAL A C 1
ATOM 2073 O O . VAL A 1 275 ? 7.788 -6.635 9.662 1.00 92.81 275 VAL A O 1
ATOM 2076 N N . PHE A 1 276 ? 7.387 -5.355 11.474 1.00 88.75 276 PHE A N 1
ATOM 2077 C CA . PHE A 1 276 ? 8.389 -4.332 11.157 1.00 88.75 276 PHE A CA 1
ATOM 2078 C C . PHE A 1 276 ? 9.722 -4.537 11.884 1.00 88.75 276 PHE A C 1
ATOM 2080 O O . PHE A 1 276 ? 10.750 -4.069 11.381 1.00 88.75 276 PHE A O 1
ATOM 2087 N N . GLU A 1 277 ? 9.764 -5.251 13.014 1.00 83.69 277 GLU A N 1
ATOM 2088 C CA . GLU A 1 277 ? 11.034 -5.674 13.599 1.00 83.69 277 GLU A CA 1
ATOM 2089 C C . GLU A 1 277 ? 11.600 -6.835 12.793 1.00 83.69 277 GLU A C 1
ATOM 2091 O O . GLU A 1 277 ? 11.255 -8.005 12.946 1.00 83.69 277 GLU A O 1
ATOM 2096 N N . ILE A 1 278 ? 12.513 -6.498 11.889 1.00 63.88 278 ILE A N 1
ATOM 2097 C CA . ILE A 1 278 ? 13.101 -7.485 11.003 1.00 63.88 278 ILE A CA 1
ATOM 2098 C C . ILE A 1 278 ? 13.882 -8.506 11.845 1.00 63.88 278 ILE A C 1
ATOM 2100 O O . ILE A 1 278 ? 14.831 -8.130 12.550 1.00 63.88 278 ILE A O 1
ATOM 2104 N N . PRO A 1 279 ? 13.557 -9.812 11.775 1.00 56.88 279 PRO A N 1
ATOM 2105 C CA . PRO A 1 279 ? 14.325 -10.809 12.490 1.00 56.88 279 PRO A CA 1
ATOM 2106 C C . PRO A 1 279 ? 15.742 -10.827 11.915 1.00 56.88 279 PRO A C 1
ATOM 2108 O O . PRO A 1 279 ? 15.971 -11.221 10.773 1.00 56.88 279 PRO A O 1
ATOM 2111 N N . TYR A 1 280 ? 16.707 -10.437 12.748 1.00 51.09 280 TYR A N 1
ATOM 2112 C CA . TYR A 1 280 ? 18.144 -10.295 12.468 1.00 51.09 280 TYR A CA 1
ATOM 2113 C C . TYR A 1 280 ? 18.867 -11.569 11.960 1.00 51.09 280 TYR A C 1
ATOM 2115 O O . TYR A 1 280 ? 20.094 -11.651 12.019 1.00 51.09 280 TYR A O 1
ATOM 2123 N N . ASN A 1 281 ? 18.161 -12.619 11.529 1.00 47.31 281 ASN A N 1
ATOM 2124 C CA . ASN A 1 281 ? 18.732 -13.955 11.387 1.00 47.31 281 ASN A CA 1
ATOM 2125 C C . ASN A 1 281 ? 18.115 -14.812 10.268 1.00 47.31 281 ASN A C 1
ATOM 2127 O O . ASN A 1 281 ? 17.723 -15.954 10.496 1.00 47.31 281 ASN A O 1
ATOM 2131 N N . ILE A 1 282 ? 18.140 -14.332 9.022 1.00 51.78 282 ILE A N 1
ATOM 2132 C CA . ILE A 1 282 ? 18.023 -15.212 7.841 1.00 51.78 282 ILE A CA 1
ATOM 2133 C C . ILE A 1 282 ? 19.401 -15.395 7.181 1.00 51.78 282 ILE A C 1
ATOM 2135 O O . ILE A 1 282 ? 19.566 -15.281 5.976 1.00 51.78 282 ILE A O 1
ATOM 2139 N N . SER A 1 283 ? 20.438 -15.698 7.972 1.00 46.94 283 SER A N 1
ATOM 2140 C CA . SER A 1 283 ? 21.745 -16.135 7.438 1.00 46.94 283 SER A CA 1
ATOM 2141 C C . SER A 1 283 ? 21.866 -17.666 7.303 1.00 46.94 283 SER A C 1
ATOM 2143 O O . SER A 1 283 ? 22.921 -18.184 6.942 1.00 46.94 283 SER A O 1
ATOM 2145 N N . GLY A 1 284 ? 20.794 -18.421 7.586 1.00 45.72 284 GLY A N 1
ATOM 2146 C CA . GLY A 1 284 ? 20.862 -19.876 7.778 1.00 45.72 284 GLY A CA 1
ATOM 2147 C C . GLY A 1 284 ? 20.448 -20.774 6.608 1.00 45.72 284 GLY A C 1
ATOM 2148 O O . GLY A 1 284 ? 20.730 -21.967 6.661 1.00 45.72 284 GLY A O 1
ATOM 2149 N N . ALA A 1 285 ? 19.800 -20.265 5.557 1.00 43.66 285 ALA A N 1
ATOM 2150 C CA . ALA A 1 285 ? 19.247 -21.108 4.490 1.00 43.66 285 ALA A CA 1
ATOM 2151 C C . ALA A 1 285 ? 20.124 -21.136 3.224 1.00 43.66 285 ALA A C 1
ATOM 2153 O O . ALA A 1 285 ? 19.630 -21.052 2.104 1.00 43.66 285 ALA A O 1
ATOM 2154 N N . THR A 1 286 ? 21.443 -21.279 3.372 1.00 45.59 286 THR A N 1
ATOM 2155 C CA . THR A 1 286 ? 22.287 -21.663 2.232 1.00 45.59 286 THR A CA 1
ATOM 2156 C C . THR A 1 286 ? 22.192 -23.171 2.006 1.00 45.59 286 THR A C 1
ATOM 2158 O O . THR A 1 286 ? 22.771 -23.980 2.724 1.00 45.59 286 THR A O 1
ATOM 2161 N N . GLY A 1 287 ? 21.404 -23.527 0.992 1.00 44.19 287 GLY A N 1
ATOM 2162 C CA . GLY A 1 287 ? 21.586 -24.669 0.095 1.00 44.19 287 GLY A CA 1
ATOM 2163 C C . GLY A 1 287 ? 22.309 -25.900 0.642 1.00 44.19 287 GLY A C 1
ATOM 2164 O O . GLY A 1 287 ? 23.483 -26.125 0.353 1.00 44.19 287 GLY A O 1
ATOM 2165 N N . GLY A 1 288 ? 21.555 -26.786 1.291 1.00 39.75 288 GLY A N 1
ATOM 2166 C CA . GLY A 1 288 ? 21.879 -28.210 1.326 1.00 39.75 288 GLY A CA 1
ATOM 2167 C C . GLY A 1 288 ? 21.676 -28.837 -0.055 1.00 39.75 288 GLY A C 1
ATOM 2168 O O . GLY A 1 288 ? 20.711 -29.561 -0.269 1.00 39.75 288 GLY A O 1
ATOM 2169 N N . GLY A 1 289 ? 22.573 -28.542 -0.997 1.00 45.16 289 GLY A N 1
ATOM 2170 C CA . GLY A 1 289 ? 22.693 -29.277 -2.252 1.00 45.16 289 GLY A CA 1
ATOM 2171 C C . GLY A 1 289 ? 23.324 -30.649 -2.010 1.00 45.16 289 GLY A C 1
ATOM 2172 O O . GLY A 1 289 ? 24.543 -30.791 -2.050 1.00 45.16 289 GLY A O 1
ATOM 2173 N N . GLY A 1 290 ? 22.492 -31.655 -1.750 1.00 47.88 290 GLY A N 1
ATOM 2174 C CA . GLY A 1 290 ? 22.763 -33.066 -2.044 1.00 47.88 290 GLY A CA 1
ATOM 2175 C C . GLY A 1 290 ? 21.521 -33.596 -2.763 1.00 47.88 290 GLY A C 1
ATOM 2176 O O . GLY A 1 290 ? 20.417 -33.357 -2.288 1.00 47.88 290 GLY A O 1
ATOM 2177 N N . VAL A 1 291 ? 21.586 -34.245 -3.924 1.00 41.22 291 VAL A N 1
ATOM 2178 C CA . VAL A 1 291 ? 22.586 -35.169 -4.480 1.00 41.22 291 VAL A CA 1
ATOM 2179 C C . VAL A 1 291 ? 22.548 -35.077 -6.004 1.00 41.22 291 VAL A C 1
ATOM 2181 O O . VAL A 1 291 ? 21.434 -34.857 -6.529 1.00 41.22 291 VAL A O 1
#

Organism: NCBI:txid45656

pLDDT: mean 80.18, std 22.45, range [33.84, 98.19]

Secondary structure (DSSP, 8-state):
----SSSSSSSS---------------------S---------------------------EEEEEBBSSSTT-B-TT-EEEEEETTSPBPB-TTS-B-EEE--TT-EEEEESPPSS-EEEEEEE-TT-TT--EEEEEE-TTPPTTPEE----B-HHHHHHHHHHHHHHHTT----HHHHHHHHHHHHHTT--HHHHHHHHHHHHHHHIIIIII---S--S--SS--SPPHHHHHHHHS----GGGTTTHHHHHHHHHHHHHHHT--HHHHHHHHHS--S-----------

Radius of gyration: 22.79 Å; chains: 1; bounding box: 50×51×86 Å

Foldseek 3Di:
DPDPDPPPDPPDDDDDDDDDDPPPPPPCPVPPDPPPPPPPPDDDDDDDDDDDPPPPPQAFAKEKEAAALLDPQGGQAQKKKFKAALVLHFDADPVRHGQIWTAHRRRITMGTNDDAQGKIKIWIDRPLQVQLIFIAIDGNRPPDRNHYHYHRYTYQLNRLLSVLLSLCVVVVHDDPSVVSSVVLVVCCVVVVQLLSVLLSVLSSLLSCCCVPPVVQSFRQDPSHPDPDQHQSNCCLQFNFRPDPSCVVCGVVSSVVSVVSCVVSVHHSPRSCCVSNVPDPDPPPPPDPDDD